Protein AF-A0A067F5G9-F1 (afdb_monomer_lite)

pLDDT: mean 75.22, std 27.11, range [28.91, 98.56]

InterPro domains:
  IPR012947 Threonyl/alanyl tRNA synthetase, SAD [PF07973] (189-214)
  IPR018163 Threonyl/alanyl tRNA synthetase, class II-like, putative editing domain superfamily [SSF55186] (86-214)

Organism: Citrus sinensis (NCBI:txid2711)

Foldseek 3Di:
DDDDDDDDDDDDDDDDDDDDDDDDDDDDDDDDDDDDDDPPPDDDDDDDDDDDDDDDDDDDDDDDDDDDDDPPPPPVDPDDDDWCVRDVQVQQQQQVLQQLLVLLCCVVPVPKAWADWHADGQHIGTGIDDDDDDPVRQVSSLVSSVVLLVVFFFKDKDFDCLVVQVVVCVVSVRVNLVVVSVVDPDDRFIKIDGHPRDIHGDPDDHDGTSPSHDSVPDHD

Secondary structure (DSSP, 8-state):
--------------PPPPP------------------------------------------------------------PPPPTTT-HHHHHHHHHHHHHHHHHHHHH-TTPEE----EETTEE---EESSPPPHHHHHHHHHHHHHHHHTTPBEEEEEE-HHHHHHHHHHHT-HHHHHHHHH--SSSEEEEEETTTEEEE------SBGGGS-GGG---

Structure (mmCIF, N/CA/C/O backbone):
data_AF-A0A067F5G9-F1
#
_entry.id   AF-A0A067F5G9-F1
#
loop_
_atom_site.group_PDB
_atom_site.id
_atom_site.type_symbol
_atom_site.label_atom_id
_atom_site.label_alt_id
_atom_site.label_comp_id
_atom_site.label_asym_id
_atom_site.label_entity_id
_atom_site.label_seq_id
_atom_site.pdbx_PDB_ins_code
_atom_site.Cartn_x
_atom_site.Cartn_y
_atom_site.Cartn_z
_atom_site.occupancy
_atom_site.B_iso_or_equiv
_atom_site.auth_seq_id
_atom_site.auth_comp_id
_atom_site.auth_asym_id
_atom_site.auth_atom_id
_atom_site.pdbx_PDB_model_num
ATOM 1 N N . MET A 1 1 ? 10.427 -66.743 -46.410 1.00 41.25 1 MET A N 1
ATOM 2 C CA . MET A 1 1 ? 11.854 -66.573 -46.758 1.00 41.25 1 MET A CA 1
ATOM 3 C C . MET A 1 1 ? 11.960 -65.392 -47.705 1.00 41.25 1 MET A C 1
ATOM 5 O O . MET A 1 1 ? 11.133 -65.280 -48.597 1.00 41.25 1 MET A O 1
ATOM 9 N N . ALA A 1 2 ? 12.871 -64.473 -47.401 1.00 40.44 2 ALA A N 1
ATOM 10 C CA . ALA A 1 2 ? 12.949 -63.126 -47.953 1.00 40.44 2 ALA A CA 1
ATOM 11 C C . ALA A 1 2 ? 13.625 -63.067 -49.329 1.00 40.44 2 ALA A C 1
ATOM 13 O O . ALA A 1 2 ? 14.634 -63.736 -49.520 1.00 40.44 2 ALA A O 1
ATOM 14 N N . THR A 1 3 ? 13.157 -62.170 -50.200 1.00 48.22 3 THR A N 1
ATOM 15 C CA . THR A 1 3 ? 13.994 -61.447 -51.171 1.00 48.22 3 THR A CA 1
ATOM 16 C C . THR A 1 3 ? 13.395 -60.059 -51.419 1.00 48.22 3 THR A C 1
ATOM 18 O O . THR A 1 3 ? 12.247 -59.912 -51.832 1.00 48.22 3 THR A O 1
ATOM 21 N N . ALA A 1 4 ? 14.177 -59.030 -51.091 1.00 42.94 4 ALA A N 1
ATOM 22 C CA . ALA A 1 4 ? 13.875 -57.623 -51.322 1.00 42.94 4 ALA A CA 1
ATOM 23 C C . ALA A 1 4 ? 14.276 -57.227 -52.752 1.00 42.94 4 ALA A C 1
ATOM 25 O O . ALA A 1 4 ? 15.330 -57.644 -53.232 1.00 42.94 4 ALA A O 1
ATOM 26 N N . SER A 1 5 ? 13.454 -56.402 -53.406 1.00 54.38 5 SER A N 1
ATOM 27 C CA . SER A 1 5 ? 13.733 -55.825 -54.723 1.00 54.38 5 SER A CA 1
ATOM 28 C C . SER A 1 5 ? 13.952 -54.319 -54.592 1.00 54.38 5 SER A C 1
ATOM 30 O O . SER A 1 5 ? 13.081 -53.592 -54.120 1.00 54.38 5 SER A O 1
ATOM 32 N N . LEU A 1 6 ? 15.134 -53.875 -55.015 1.00 45.19 6 LEU A N 1
ATOM 33 C CA . LEU A 1 6 ? 15.549 -52.482 -55.169 1.00 45.19 6 LEU A CA 1
ATOM 34 C C . LEU A 1 6 ? 15.034 -51.942 -56.507 1.00 45.19 6 LEU A C 1
ATOM 36 O O . LEU A 1 6 ? 15.279 -52.574 -57.531 1.00 45.19 6 LEU A O 1
ATOM 40 N N . LEU A 1 7 ? 14.428 -50.752 -56.525 1.00 53.53 7 LEU A N 1
ATOM 41 C CA . LEU A 1 7 ? 14.368 -49.913 -57.725 1.00 53.53 7 LEU A CA 1
ATOM 42 C C . LEU A 1 7 ? 14.599 -48.440 -57.361 1.00 53.53 7 LEU A C 1
ATOM 44 O O . LEU A 1 7 ? 13.900 -47.842 -56.550 1.00 53.53 7 LEU A O 1
ATOM 48 N N . SER A 1 8 ? 15.646 -47.915 -57.988 1.00 39.59 8 SER A N 1
ATOM 49 C CA . SER A 1 8 ? 16.102 -46.530 -58.067 1.00 39.59 8 SER A CA 1
ATOM 50 C C . SER A 1 8 ? 15.251 -45.743 -59.065 1.00 39.59 8 SER A C 1
ATOM 52 O O . SER A 1 8 ? 14.926 -46.304 -60.111 1.00 39.59 8 SER A O 1
ATOM 54 N N . SER A 1 9 ? 14.957 -44.458 -58.809 1.00 41.78 9 SER A N 1
ATOM 55 C CA . SER A 1 9 ? 15.157 -43.375 -59.800 1.00 41.78 9 SER A CA 1
ATOM 56 C C . SER A 1 9 ? 14.849 -41.958 -59.270 1.00 41.78 9 SER A C 1
ATOM 58 O O . SER A 1 9 ? 13.742 -41.646 -58.852 1.00 41.78 9 SER A O 1
ATOM 60 N N . SER A 1 10 ? 15.873 -41.109 -59.401 1.00 46.94 10 SER A N 1
ATOM 61 C CA . SER A 1 10 ? 15.856 -39.736 -59.939 1.00 46.94 10 SER A CA 1
ATOM 62 C C . SER A 1 10 ? 15.264 -38.550 -59.155 1.00 46.94 10 SER A C 1
ATOM 64 O O . SER A 1 10 ? 14.065 -38.316 -59.067 1.00 46.94 10 SER A O 1
ATOM 66 N N . PHE A 1 11 ? 16.222 -37.720 -58.735 1.00 42.56 11 PHE A N 1
ATOM 67 C CA . PHE A 1 11 ? 16.196 -36.301 -58.387 1.00 42.56 11 PHE A CA 1
ATOM 68 C C . PHE A 1 11 ? 15.376 -35.396 -59.325 1.00 42.56 11 PHE A C 1
ATOM 70 O O . PHE A 1 11 ? 15.569 -35.441 -60.536 1.00 42.56 11 PHE A O 1
ATOM 77 N N . PHE A 1 12 ? 14.637 -34.441 -58.747 1.00 49.53 12 PHE A N 1
ATOM 78 C CA . PHE A 1 12 ? 14.457 -33.098 -59.313 1.00 49.53 12 PHE A CA 1
ATOM 79 C C . PHE A 1 12 ? 14.414 -32.051 -58.188 1.00 49.53 12 PHE A C 1
ATOM 81 O O . PHE A 1 12 ? 13.599 -32.119 -57.273 1.00 49.53 12 PHE A O 1
ATOM 88 N N . ILE A 1 13 ? 15.346 -31.100 -58.263 1.00 42.19 13 ILE A N 1
ATOM 89 C CA . ILE A 1 13 ? 15.539 -29.962 -57.359 1.00 42.19 13 ILE A CA 1
ATOM 90 C C . ILE A 1 13 ? 14.801 -28.758 -57.962 1.00 42.19 13 ILE A C 1
ATOM 92 O O . ILE A 1 13 ? 15.083 -28.396 -59.104 1.00 42.19 13 ILE A O 1
ATOM 96 N N . SER A 1 14 ? 13.914 -28.099 -57.209 1.00 49.03 14 SER A N 1
ATOM 97 C CA . SER A 1 14 ? 13.355 -26.788 -57.579 1.00 49.03 14 SER A CA 1
ATOM 98 C C . SER A 1 14 ? 13.868 -25.686 -56.646 1.00 49.03 14 SER A C 1
ATOM 100 O O . SER A 1 14 ? 13.710 -25.751 -55.429 1.00 49.03 14 SER A O 1
ATOM 102 N N . LYS A 1 15 ? 14.493 -24.682 -57.260 1.00 56.06 15 LYS A N 1
ATOM 103 C CA . LYS A 1 15 ? 15.135 -23.480 -56.701 1.00 56.06 15 LYS A CA 1
ATOM 104 C C . LYS A 1 15 ? 14.097 -22.423 -56.242 1.00 56.06 15 LYS A C 1
ATOM 106 O O . LYS A 1 15 ? 13.041 -22.350 -56.865 1.00 56.06 15 LYS A O 1
ATOM 111 N N . PRO A 1 16 ? 14.379 -21.571 -55.230 1.00 55.34 16 PRO A N 1
ATOM 112 C CA . PRO A 1 16 ? 13.464 -20.510 -54.783 1.00 55.34 16 PRO A CA 1
ATOM 113 C C . PRO A 1 16 ? 13.684 -19.175 -55.534 1.00 55.34 16 PRO A C 1
ATOM 115 O O . PRO A 1 16 ? 14.814 -18.907 -55.956 1.00 55.34 16 PRO A O 1
ATOM 118 N N . PRO A 1 17 ? 12.665 -18.301 -55.670 1.00 63.56 17 PRO A N 1
ATOM 119 C CA . PRO A 1 17 ? 12.860 -16.927 -56.135 1.00 63.56 17 PRO A CA 1
ATOM 120 C C . PRO A 1 17 ? 13.147 -15.933 -54.989 1.00 63.56 17 PRO A C 1
ATOM 122 O O . PRO A 1 17 ? 12.609 -16.040 -53.889 1.00 63.56 17 PRO A O 1
ATOM 125 N N . SER A 1 18 ? 14.016 -14.963 -55.290 1.00 55.16 18 SER A N 1
ATOM 126 C CA . SER A 1 18 ? 14.509 -13.852 -54.457 1.00 55.16 18 SER A CA 1
ATOM 127 C C . SER A 1 18 ? 13.706 -12.544 -54.682 1.00 55.16 18 SER A C 1
ATOM 129 O O . SER A 1 18 ? 12.869 -12.509 -55.584 1.00 55.16 18 SER A O 1
ATOM 131 N N . PRO A 1 19 ? 13.940 -11.460 -53.904 1.00 51.62 19 PRO A N 1
ATOM 132 C CA . PRO A 1 19 ? 12.994 -10.356 -53.719 1.00 51.62 19 PRO A CA 1
ATOM 133 C C . PRO A 1 19 ? 13.221 -9.175 -54.676 1.00 51.62 19 PRO A C 1
ATOM 135 O O . PRO A 1 19 ? 14.325 -8.969 -55.177 1.00 51.62 19 PRO A O 1
ATOM 138 N N . SER A 1 20 ? 12.192 -8.343 -54.858 1.00 46.62 20 SER A N 1
ATOM 139 C CA . SER A 1 20 ? 12.288 -7.051 -55.549 1.00 46.62 20 SER A CA 1
ATOM 140 C C . SER A 1 20 ? 11.738 -5.916 -54.683 1.00 46.62 20 SER A C 1
ATOM 142 O O . SER A 1 20 ? 10.558 -5.870 -54.344 1.00 46.62 20 SER A O 1
ATOM 144 N N . SER A 1 21 ? 12.650 -5.013 -54.341 1.00 34.94 21 SER A N 1
ATOM 145 C CA . SER A 1 21 ? 12.504 -3.723 -53.674 1.00 34.94 21 SER A CA 1
ATOM 146 C C . SER A 1 21 ? 11.932 -2.643 -54.596 1.00 34.94 21 SER A C 1
ATOM 148 O O . SER A 1 21 ? 12.415 -2.503 -55.719 1.00 34.94 21 SER A O 1
ATOM 150 N N . LEU A 1 22 ? 11.031 -1.796 -54.092 1.00 41.56 22 LEU A N 1
ATOM 151 C CA . LEU A 1 22 ? 10.770 -0.466 -54.652 1.00 41.56 22 LEU A CA 1
ATOM 152 C C . LEU A 1 22 ? 10.644 0.565 -53.521 1.00 41.56 22 LEU A C 1
ATOM 154 O O . LEU A 1 22 ? 9.757 0.487 -52.676 1.00 41.56 22 LEU A O 1
ATOM 158 N N . PHE A 1 23 ? 11.581 1.513 -53.531 1.00 35.16 23 PHE A N 1
ATOM 159 C CA . PHE A 1 23 ? 11.594 2.761 -52.769 1.00 35.16 23 PHE A CA 1
ATOM 160 C C . PHE A 1 23 ? 10.678 3.790 -53.438 1.00 35.16 23 PHE A C 1
ATOM 162 O O . PHE A 1 23 ? 10.751 3.929 -54.655 1.00 35.16 23 PHE A O 1
ATOM 169 N N . PHE A 1 24 ? 9.943 4.594 -52.663 1.00 35.44 24 PHE A N 1
ATOM 170 C CA . PHE A 1 24 ? 9.561 5.952 -53.071 1.00 35.44 24 PHE A CA 1
ATOM 171 C C . PHE A 1 24 ? 9.533 6.919 -51.874 1.00 35.44 24 PHE A C 1
ATOM 173 O O . PHE A 1 24 ? 9.206 6.553 -50.749 1.00 35.44 24 PHE A O 1
ATOM 180 N N . HIS A 1 25 ? 9.973 8.141 -52.171 1.00 31.45 25 HIS A N 1
ATOM 181 C CA . HIS A 1 25 ? 10.353 9.258 -51.303 1.00 31.45 25 HIS A CA 1
ATOM 182 C C . HIS A 1 25 ? 9.203 9.950 -50.536 1.00 31.45 25 HIS A C 1
ATOM 184 O O . HIS A 1 25 ? 8.085 10.055 -51.031 1.00 31.45 25 HIS A O 1
ATOM 190 N N . LEU A 1 26 ? 9.559 10.524 -49.373 1.00 34.75 26 LEU A N 1
ATOM 191 C CA . LEU A 1 26 ? 8.828 11.561 -48.615 1.00 34.75 26 LEU A CA 1
ATOM 192 C C . LEU A 1 26 ? 8.540 12.842 -49.441 1.00 34.75 26 LEU A C 1
ATOM 194 O O . LEU A 1 26 ? 9.244 13.113 -50.415 1.00 34.75 26 LEU A O 1
ATOM 198 N N . PRO A 1 27 ? 7.611 13.708 -48.978 1.00 42.88 27 PRO A N 1
ATOM 199 C CA . PRO A 1 27 ? 8.047 14.890 -48.218 1.00 42.88 27 PRO A CA 1
ATOM 200 C C . PRO A 1 27 ? 7.201 15.223 -46.969 1.00 42.88 27 PRO A C 1
ATOM 202 O O . PRO A 1 27 ? 6.129 14.683 -46.717 1.00 42.88 27 PRO A O 1
ATOM 205 N N . VAL A 1 28 ? 7.766 16.130 -46.173 1.00 36.00 28 VAL A N 1
ATOM 206 C CA . VAL A 1 28 ? 7.380 16.594 -44.833 1.00 36.00 28 VAL A CA 1
ATOM 207 C C . VAL A 1 28 ? 6.597 17.923 -44.904 1.00 36.00 28 VAL A C 1
ATOM 209 O O . VAL A 1 28 ? 6.922 18.753 -45.750 1.00 36.00 28 VAL A O 1
ATOM 212 N N . LYS A 1 29 ? 5.708 18.143 -43.909 1.00 32.12 29 LYS A N 1
ATOM 213 C CA . LYS A 1 29 ? 5.425 19.381 -43.117 1.00 32.12 29 LYS A CA 1
ATOM 214 C C . LYS A 1 29 ? 4.035 20.069 -43.180 1.00 32.12 29 LYS A C 1
ATOM 216 O O . LYS A 1 29 ? 3.486 20.321 -44.241 1.00 32.12 29 LYS A O 1
ATOM 221 N N . GLN A 1 30 ? 3.675 20.530 -41.966 1.00 30.95 30 GLN A N 1
ATOM 222 C CA . GLN A 1 30 ? 2.729 21.566 -41.482 1.00 30.95 30 GLN A CA 1
ATOM 223 C C . GLN A 1 30 ? 1.309 21.109 -41.086 1.00 30.95 30 GLN A C 1
ATOM 225 O O . GLN A 1 30 ? 0.620 20.519 -41.900 1.00 30.95 30 GLN A O 1
ATOM 230 N N . PHE A 1 31 ? 0.887 21.141 -39.806 1.00 31.80 31 PHE A N 1
ATOM 231 C CA . PHE A 1 31 ? 0.679 22.184 -38.755 1.00 31.80 31 PHE A CA 1
ATOM 232 C C . PHE A 1 31 ? -0.767 22.733 -38.741 1.00 31.80 31 PHE A C 1
ATOM 234 O O . PHE A 1 31 ? -1.389 22.825 -39.790 1.00 31.80 31 PHE A O 1
ATOM 241 N N . VAL A 1 32 ? -1.221 23.130 -37.536 1.00 28.91 32 VAL A N 1
ATOM 242 C CA . VAL A 1 32 ? -2.554 23.617 -37.077 1.00 28.91 32 VAL A CA 1
ATOM 243 C C . VAL A 1 32 ? -3.656 22.534 -37.015 1.00 28.91 32 VAL A C 1
ATOM 245 O O . VAL A 1 32 ? -3.740 21.692 -37.891 1.00 28.91 32 VAL A O 1
ATOM 248 N N . SER A 1 33 ? -4.543 22.433 -36.016 1.00 29.64 33 SER A N 1
ATOM 249 C CA . SER A 1 33 ? -5.032 23.370 -34.996 1.00 29.64 33 SER A CA 1
ATOM 250 C C . SER A 1 33 ? -5.786 22.615 -33.880 1.00 29.64 33 SER A C 1
ATOM 252 O O . SER A 1 33 ? -6.217 21.485 -34.089 1.00 29.64 33 SER A O 1
ATOM 254 N N . SER A 1 34 ? -6.067 23.332 -32.786 1.00 30.81 34 SER A N 1
ATOM 255 C CA . SER A 1 34 ? -7.273 23.209 -31.946 1.00 30.81 34 SER A CA 1
ATOM 256 C C . SER A 1 34 ? -7.161 22.436 -30.625 1.00 30.81 34 SER A C 1
ATOM 258 O O . SER A 1 34 ? -7.377 21.233 -30.544 1.00 30.81 34 SER A O 1
ATOM 260 N N . SER A 1 35 ? -6.906 23.220 -29.572 1.00 43.47 35 SER A N 1
ATOM 261 C CA . SER A 1 35 ? -7.535 23.170 -28.241 1.00 43.47 35 SER A CA 1
ATOM 262 C C . SER A 1 35 ? -8.331 21.908 -27.880 1.00 43.47 35 SER A C 1
ATOM 264 O O . SER A 1 35 ? -9.494 21.771 -28.264 1.00 43.47 35 SER A O 1
ATOM 266 N N . ALA A 1 36 ? -7.758 21.073 -27.014 1.00 35.16 36 ALA A N 1
ATOM 267 C CA . ALA A 1 36 ? -8.514 20.143 -26.186 1.00 35.16 36 ALA A CA 1
ATOM 268 C C . ALA A 1 36 ? -8.359 20.570 -24.725 1.00 35.16 36 ALA A C 1
ATOM 270 O O . ALA A 1 36 ? -7.266 20.620 -24.168 1.00 35.16 36 ALA A O 1
ATOM 271 N N . GLN A 1 37 ? -9.488 20.977 -24.163 1.00 34.72 37 GLN A N 1
ATOM 272 C CA . GLN A 1 37 ? -9.650 21.505 -22.823 1.00 34.72 37 GLN A CA 1
ATOM 273 C C . GLN A 1 37 ? -9.172 20.500 -21.773 1.00 34.72 37 GLN A C 1
ATOM 275 O O . GLN A 1 37 ? -9.559 19.332 -21.779 1.00 34.72 37 GLN A O 1
ATOM 280 N N . PHE A 1 38 ? -8.378 21.013 -20.838 1.00 35.22 38 PHE A N 1
ATOM 281 C CA . PHE A 1 38 ? -8.071 20.418 -19.548 1.00 35.22 38 PHE A CA 1
ATOM 282 C C . PHE A 1 38 ? -9.385 20.091 -18.817 1.00 35.22 38 PHE A C 1
ATOM 284 O O . PHE A 1 38 ? -10.007 20.956 -18.201 1.00 35.22 38 PHE A O 1
ATOM 291 N N . ARG A 1 39 ? -9.863 18.847 -18.933 1.00 33.16 39 ARG A N 1
ATOM 292 C CA . ARG A 1 39 ? -10.922 18.319 -18.069 1.00 33.16 39 ARG A CA 1
ATOM 293 C C . ARG A 1 39 ? -10.266 17.790 -16.807 1.00 33.16 39 ARG A C 1
ATOM 295 O O . ARG A 1 39 ? -9.872 16.632 -16.732 1.00 33.16 39 ARG A O 1
ATOM 302 N N . GLN A 1 40 ? -10.189 18.668 -15.820 1.00 35.78 40 GLN A N 1
ATOM 303 C CA . GLN A 1 40 ? -9.967 18.318 -14.429 1.00 35.78 40 GLN A CA 1
ATOM 304 C C . GLN A 1 40 ? -11.151 17.459 -13.962 1.00 35.78 40 GLN A C 1
ATOM 306 O O . GLN A 1 40 ? -12.199 17.962 -13.561 1.00 35.78 40 GLN A O 1
ATOM 311 N N . ARG A 1 41 ? -11.026 16.139 -14.106 1.00 31.39 41 ARG A N 1
ATOM 312 C CA . ARG A 1 41 ? -11.923 15.187 -13.456 1.00 31.39 41 ARG A CA 1
ATOM 313 C C . ARG A 1 41 ? -11.352 14.977 -12.062 1.00 31.39 41 ARG A C 1
ATOM 315 O O . ARG A 1 41 ? -10.392 14.239 -11.890 1.00 31.39 41 ARG A O 1
ATOM 322 N N . TYR A 1 42 ? -11.890 15.720 -11.103 1.00 36.50 42 TYR A N 1
ATOM 323 C CA . TYR A 1 42 ? -11.620 15.508 -9.689 1.00 36.50 42 TYR A CA 1
ATOM 324 C C . TYR A 1 42 ? -11.975 14.056 -9.341 1.00 36.50 42 TYR A C 1
ATOM 326 O O . TYR A 1 42 ? -13.151 13.695 -9.329 1.00 36.50 42 TYR A O 1
ATOM 334 N N . GLY A 1 43 ? -10.954 13.224 -9.124 1.00 35.03 43 GLY A N 1
ATOM 335 C CA . GLY A 1 43 ? -11.092 12.000 -8.345 1.00 35.03 43 GLY A CA 1
ATOM 336 C C . GLY A 1 43 ? -11.406 12.388 -6.904 1.00 35.03 43 GLY A C 1
ATOM 337 O O . GLY A 1 43 ? -10.941 13.424 -6.420 1.00 35.03 43 GLY A O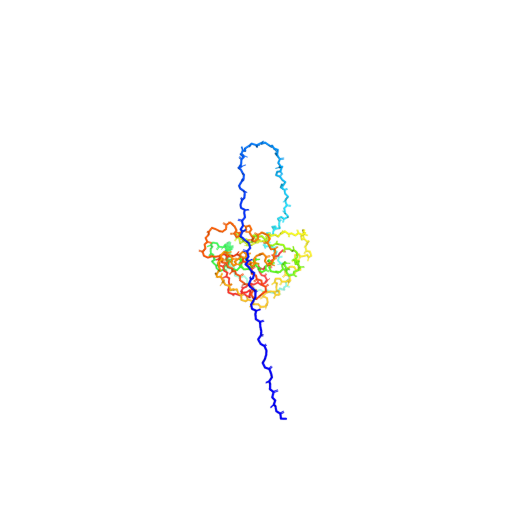 1
ATOM 338 N N . ALA A 1 44 ? -12.263 11.615 -6.246 1.00 35.69 44 ALA A N 1
ATOM 339 C CA . ALA A 1 44 ? -12.594 11.842 -4.851 1.00 35.69 44 ALA A CA 1
ATOM 340 C C . ALA A 1 44 ? -11.326 11.660 -4.003 1.00 35.69 44 ALA A C 1
ATOM 342 O O . ALA A 1 44 ? -10.824 10.551 -3.863 1.00 35.69 44 ALA A O 1
ATOM 343 N N . VAL A 1 45 ? -10.808 12.758 -3.452 1.00 31.55 45 VAL A N 1
ATOM 344 C CA . VAL A 1 45 ? -9.751 12.719 -2.439 1.00 31.55 45 VAL A CA 1
ATOM 345 C C . VAL A 1 45 ? -10.403 12.261 -1.140 1.00 31.55 45 VAL A C 1
ATOM 347 O O . VAL A 1 45 ? -11.213 12.988 -0.561 1.00 31.55 45 VAL A O 1
ATOM 350 N N . VAL A 1 46 ? -10.082 11.052 -0.686 1.00 38.34 46 VAL A N 1
ATOM 351 C CA . VAL A 1 46 ? -10.483 10.578 0.642 1.00 38.34 46 VAL A CA 1
ATOM 352 C C . VAL A 1 46 ? -9.370 10.959 1.613 1.00 38.34 46 VAL A C 1
ATOM 354 O O . VAL A 1 46 ? -8.376 10.257 1.755 1.00 38.34 46 VAL A O 1
ATOM 357 N N . SER A 1 47 ? -9.529 12.107 2.272 1.00 31.62 47 SER A N 1
ATOM 358 C CA . SER A 1 47 ? -8.659 12.536 3.370 1.00 31.62 47 SER A CA 1
ATOM 359 C C . SER A 1 47 ? -9.368 12.267 4.695 1.00 31.62 47 SER A C 1
ATOM 361 O O . SER A 1 47 ? -10.269 13.015 5.072 1.00 31.62 47 SER A O 1
ATOM 363 N N . ALA A 1 48 ? -8.964 11.216 5.409 1.00 36.56 48 ALA A N 1
ATOM 364 C CA . ALA A 1 48 ? -9.385 10.975 6.786 1.00 36.56 48 ALA A CA 1
ATOM 365 C C . ALA A 1 48 ? -8.332 11.553 7.746 1.00 36.56 48 ALA A C 1
ATOM 367 O O . ALA A 1 48 ? -7.192 11.092 7.788 1.00 36.56 48 ALA A O 1
ATOM 368 N N . THR A 1 49 ? -8.705 12.583 8.508 1.00 29.45 49 THR A N 1
ATOM 369 C CA . THR A 1 49 ? -7.866 13.160 9.569 1.00 29.45 49 THR A CA 1
ATOM 370 C C . THR A 1 49 ? -8.381 12.654 10.913 1.00 29.45 49 THR A C 1
ATOM 372 O O . THR A 1 49 ? -9.419 13.110 11.385 1.00 29.45 49 THR A O 1
ATOM 375 N N . SER A 1 50 ? -7.682 11.709 11.542 1.00 36.19 50 SER A N 1
ATOM 376 C CA . SER A 1 50 ? -8.038 11.221 12.880 1.00 36.19 50 SER A CA 1
ATOM 377 C C . SER A 1 50 ? -7.556 12.206 13.953 1.00 36.19 50 SER A C 1
ATOM 379 O O . SER A 1 50 ? -6.353 12.336 14.190 1.00 36.19 50 SER A O 1
ATOM 381 N N . VAL A 1 51 ? -8.494 12.899 14.607 1.00 36.31 51 VAL A N 1
ATOM 382 C CA . VAL A 1 51 ? -8.270 13.675 15.838 1.00 36.31 51 VAL A CA 1
ATOM 383 C C . VAL A 1 51 ? -8.861 12.881 16.997 1.00 36.31 51 VAL A C 1
ATOM 385 O O . VAL A 1 51 ? -10.063 12.642 17.040 1.00 36.31 51 VAL A O 1
ATOM 388 N N . ALA A 1 52 ? -8.017 12.480 17.946 1.00 31.56 52 ALA A N 1
ATOM 389 C CA . ALA A 1 52 ? -8.460 11.805 19.157 1.00 31.56 52 ALA A CA 1
ATOM 390 C C . ALA A 1 52 ? -8.992 12.832 20.166 1.00 31.56 52 ALA A C 1
ATOM 392 O O . ALA A 1 52 ? -8.242 13.669 20.673 1.00 31.56 52 ALA A O 1
ATOM 393 N N . THR A 1 53 ? -10.278 12.772 20.497 1.00 35.03 53 THR A N 1
ATOM 394 C CA . THR A 1 53 ? -10.797 13.346 21.744 1.00 35.03 53 THR A CA 1
ATOM 395 C C . THR A 1 53 ? -12.080 12.629 22.128 1.00 35.03 53 THR A C 1
ATOM 397 O O . THR A 1 53 ? -13.041 12.726 21.384 1.00 35.03 53 THR A O 1
ATOM 400 N N . GLU A 1 54 ? -12.117 11.985 23.298 1.00 38.12 54 GLU A N 1
ATOM 401 C CA . GLU A 1 54 ? -13.323 11.940 24.138 1.00 38.12 54 GLU A CA 1
ATOM 402 C C . GLU A 1 54 ? -12.941 11.862 25.634 1.00 38.12 54 GLU A C 1
ATOM 404 O O . GLU A 1 54 ? -11.995 11.151 25.990 1.00 38.12 54 GLU A O 1
ATOM 409 N N . PRO A 1 55 ? -13.652 12.592 26.518 1.00 41.88 55 PRO A N 1
ATOM 410 C CA . PRO A 1 55 ? -13.564 12.475 27.970 1.00 41.88 55 PRO A CA 1
ATOM 411 C C . PRO A 1 55 ? -14.613 11.481 28.501 1.00 41.88 55 PRO A C 1
A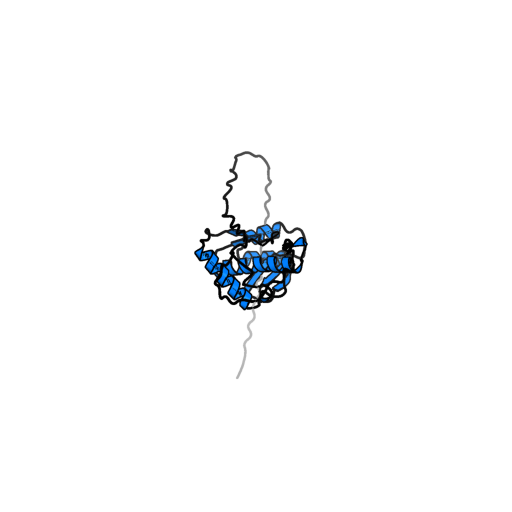TOM 413 O O . PRO A 1 55 ? -15.736 11.434 28.008 1.00 41.88 55 PRO A O 1
ATOM 416 N N . ALA A 1 56 ? -14.282 10.723 29.547 1.00 33.16 56 ALA A N 1
ATOM 417 C CA . ALA A 1 56 ? -15.230 9.831 30.220 1.00 33.16 56 ALA A CA 1
ATOM 418 C C . ALA A 1 56 ? -15.494 10.289 31.665 1.00 33.16 56 ALA A C 1
ATOM 420 O O . ALA A 1 56 ? -14.565 10.410 32.464 1.00 33.16 56 ALA A O 1
ATOM 421 N N . GLU A 1 57 ? -16.768 10.509 32.003 1.00 35.12 57 GLU A N 1
ATOM 422 C CA . GLU A 1 57 ? -17.261 10.761 33.363 1.00 35.12 57 GLU A CA 1
ATOM 423 C C . GLU A 1 57 ? -17.715 9.459 34.068 1.00 35.12 57 GLU A C 1
ATOM 425 O O . GLU A 1 57 ? -18.508 8.707 33.517 1.00 35.12 57 GLU A O 1
ATOM 430 N N . THR A 1 58 ? -17.176 9.251 35.284 1.00 32.72 58 THR A N 1
ATOM 431 C CA . THR A 1 58 ? -17.719 8.807 36.612 1.00 32.72 58 THR A CA 1
ATOM 432 C C . THR A 1 58 ? -18.847 7.735 36.742 1.00 32.72 58 THR A C 1
ATOM 434 O O . THR A 1 58 ? -19.648 7.576 35.827 1.00 32.72 58 THR A O 1
ATOM 437 N N . PRO A 1 59 ? -18.963 6.974 37.875 1.00 39.81 59 PRO A N 1
ATOM 438 C CA . PRO A 1 59 ? -19.386 7.507 39.190 1.00 39.81 59 PRO A CA 1
ATOM 439 C C . PRO A 1 59 ? -18.692 6.943 40.466 1.00 39.81 59 PRO A C 1
ATOM 441 O O . PRO A 1 59 ? -17.912 5.996 40.459 1.00 39.81 59 PRO A O 1
ATOM 444 N N . SER A 1 60 ? -19.039 7.619 41.565 1.00 29.95 60 SER A N 1
ATOM 445 C CA . SER A 1 60 ? -18.623 7.666 42.983 1.00 29.95 60 SER A CA 1
ATOM 446 C C . SER A 1 60 ? -18.764 6.426 43.890 1.00 29.95 60 SER A C 1
ATOM 448 O O . SER A 1 60 ? -19.760 5.724 43.764 1.00 29.95 60 SER A O 1
ATOM 450 N N . VAL A 1 61 ? -17.932 6.338 44.954 1.00 28.91 61 VAL A N 1
ATOM 451 C CA . VAL A 1 61 ? -18.312 5.941 46.344 1.00 28.91 61 VAL A CA 1
ATOM 452 C C . VAL A 1 61 ? -17.399 6.642 47.382 1.00 28.91 61 VAL A C 1
ATOM 454 O O . VAL A 1 61 ? -16.190 6.738 47.203 1.00 28.91 61 VAL A O 1
ATOM 457 N N . THR A 1 62 ? -18.008 7.139 48.464 1.00 30.11 62 THR A N 1
ATOM 458 C CA . THR A 1 62 ? -17.460 7.941 49.580 1.00 30.11 62 THR A CA 1
ATOM 459 C C . THR A 1 62 ? -16.931 7.085 50.745 1.00 30.11 62 THR A C 1
ATOM 461 O O . THR A 1 62 ? -17.583 6.100 51.076 1.00 30.11 62 THR A O 1
ATOM 464 N N . GLN A 1 63 ? -15.865 7.516 51.449 1.00 31.83 63 GLN A N 1
ATOM 465 C CA . GLN A 1 63 ? -15.806 7.577 52.931 1.00 31.83 63 GLN A CA 1
ATOM 466 C C . GLN A 1 63 ? -14.568 8.327 53.487 1.00 31.83 63 GLN A C 1
ATOM 468 O O . GLN A 1 63 ? -13.482 8.298 52.922 1.00 31.83 63 GLN A O 1
ATOM 473 N N . ASN A 1 64 ? -14.817 9.037 54.594 1.00 31.16 64 ASN A N 1
ATOM 474 C CA . ASN A 1 64 ? -14.040 10.074 55.294 1.00 31.16 64 ASN A CA 1
ATOM 475 C C . ASN A 1 64 ? -12.628 9.712 55.800 1.00 31.16 64 ASN A C 1
ATOM 477 O O . ASN A 1 64 ? -12.435 8.660 56.403 1.00 31.16 64 ASN A O 1
ATOM 481 N N . GLY A 1 65 ? -11.718 10.699 55.780 1.00 29.95 65 GLY A N 1
ATOM 482 C CA . GLY A 1 65 ? -10.503 10.709 56.606 1.00 29.95 65 GLY A CA 1
ATOM 483 C C . GLY A 1 65 ? -9.604 11.939 56.398 1.00 29.95 65 GLY A C 1
ATOM 484 O O . GLY A 1 65 ? -8.948 12.045 55.378 1.00 29.95 65 GLY A O 1
ATOM 485 N N . LYS A 1 66 ? -9.623 12.853 57.379 1.00 30.41 66 LYS A N 1
ATOM 486 C CA . LYS A 1 66 ? -8.682 13.942 57.739 1.00 30.41 66 LYS A CA 1
ATOM 487 C C . LYS A 1 66 ? -7.640 14.478 56.726 1.00 30.41 66 LYS A C 1
ATOM 489 O O . LYS A 1 66 ? -6.726 13.799 56.288 1.00 30.41 66 LYS A O 1
ATOM 494 N N . VAL A 1 67 ? -7.758 15.797 56.567 1.00 36.22 67 VAL A N 1
ATOM 495 C CA . VAL A 1 67 ? -6.872 16.827 56.004 1.00 36.22 67 VAL A CA 1
ATOM 496 C C . VAL A 1 67 ? -5.372 16.622 56.260 1.00 36.22 67 VAL A C 1
ATOM 498 O O . VAL A 1 67 ? -4.924 16.715 57.399 1.00 36.22 67 VAL A O 1
ATOM 501 N N . GLU A 1 68 ? -4.604 16.532 55.175 1.00 39.34 68 GLU A N 1
ATOM 502 C CA . GLU A 1 68 ? -3.262 17.110 55.068 1.00 39.34 68 GLU A CA 1
ATOM 503 C C . GLU A 1 68 ? -3.092 17.589 53.616 1.00 39.34 68 GLU A C 1
ATOM 505 O O . GLU A 1 68 ? -3.045 16.797 52.675 1.00 39.34 68 GLU A O 1
ATOM 510 N N . GLN A 1 69 ? -3.156 18.908 53.408 1.00 38.38 69 GLN A N 1
ATOM 511 C CA . GLN A 1 69 ? -3.031 19.517 52.084 1.00 38.38 69 GLN A CA 1
ATOM 512 C C . GLN A 1 69 ? -1.567 19.474 51.638 1.00 38.38 69 GLN A C 1
ATOM 514 O O . GLN A 1 69 ? -0.802 20.402 51.887 1.00 38.38 69 GLN A O 1
ATOM 519 N N . ALA A 1 70 ? -1.188 18.410 50.935 1.00 39.91 70 ALA A N 1
ATOM 520 C CA . ALA A 1 70 ? -0.060 18.460 50.020 1.00 39.91 70 ALA A CA 1
ATOM 521 C C . ALA A 1 70 ? -0.529 19.178 48.745 1.00 39.91 70 ALA A C 1
ATOM 523 O O . ALA A 1 70 ? -1.346 18.651 47.987 1.00 39.91 70 ALA A O 1
ATOM 524 N N . GLN A 1 71 ? -0.053 20.406 48.528 1.00 44.97 71 GLN A N 1
ATOM 525 C CA . GLN A 1 71 ? -0.208 21.104 47.254 1.00 44.97 71 GLN A CA 1
ATOM 526 C C . GLN A 1 71 ? 0.557 20.330 46.176 1.00 44.97 71 GLN A C 1
ATOM 528 O O . GLN A 1 71 ? 1.746 20.540 45.959 1.00 44.97 71 GLN A O 1
ATOM 533 N N . MET A 1 72 ? -0.136 19.408 45.514 1.00 43.53 72 MET A N 1
ATOM 534 C CA . MET A 1 72 ? 0.342 18.773 44.298 1.00 43.53 72 MET A CA 1
ATOM 535 C C . MET A 1 72 ? 0.043 19.733 43.149 1.00 43.53 72 MET A C 1
ATOM 537 O O . MET A 1 72 ? -1.067 19.775 42.620 1.00 43.53 72 MET A O 1
ATOM 541 N N . THR A 1 73 ? 1.016 20.566 42.798 1.00 42.09 73 THR A N 1
ATOM 542 C CA . THR A 1 73 ? 0.995 21.323 41.548 1.00 42.09 73 THR A CA 1
ATOM 543 C C . THR A 1 73 ? 1.152 20.323 40.406 1.00 42.09 73 THR A C 1
ATOM 545 O O . THR A 1 73 ? 2.267 20.002 40.002 1.00 42.09 73 THR A O 1
ATOM 548 N N . SER A 1 74 ? 0.044 19.760 39.919 1.00 50.09 74 SER A N 1
ATOM 549 C CA . SER A 1 74 ? 0.052 19.010 38.666 1.00 50.09 74 SER A CA 1
ATOM 550 C C . SER A 1 74 ? 0.130 20.020 37.527 1.00 50.09 74 SER A C 1
ATOM 552 O O . SER A 1 74 ? -0.889 20.448 36.979 1.00 50.09 74 SER A O 1
ATOM 554 N N . GLU A 1 75 ? 1.342 20.451 37.199 1.00 54.38 75 GLU A N 1
ATOM 555 C CA . GLU A 1 75 ? 1.590 21.027 35.888 1.00 54.38 75 GLU A CA 1
ATOM 556 C C . GLU A 1 75 ? 1.256 19.931 34.876 1.00 54.38 75 GLU A C 1
ATOM 558 O O . GLU A 1 75 ? 1.911 18.892 34.814 1.00 54.38 75 GLU A O 1
ATOM 563 N N . THR A 1 76 ? 0.153 20.103 34.150 1.00 54.75 76 THR A N 1
ATOM 564 C CA . THR A 1 76 ? -0.185 19.252 33.013 1.00 54.75 76 THR A CA 1
ATOM 565 C C . THR A 1 76 ? 0.864 19.504 31.942 1.00 54.75 76 THR A C 1
ATOM 567 O O . THR A 1 76 ? 0.718 20.403 31.111 1.00 54.75 76 THR A O 1
ATOM 570 N N . GLU A 1 77 ? 1.959 18.757 32.013 1.00 64.50 77 GLU A N 1
ATOM 571 C CA . GLU A 1 77 ? 2.987 18.746 30.990 1.00 64.50 77 GLU A CA 1
ATOM 572 C C . GLU A 1 77 ? 2.310 18.343 29.674 1.00 64.50 77 GLU A C 1
ATOM 574 O O . GLU A 1 77 ? 1.654 17.301 29.580 1.00 64.50 77 GLU A O 1
ATOM 579 N N . LYS A 1 78 ? 2.362 19.227 28.671 1.00 62.62 78 LYS A N 1
ATOM 580 C CA . LYS A 1 78 ? 1.764 18.951 27.362 1.00 62.62 78 LYS A CA 1
ATOM 581 C C . LYS A 1 78 ? 2.465 17.731 26.775 1.00 62.62 78 LYS A C 1
ATOM 583 O O . LYS A 1 78 ? 3.629 17.816 26.396 1.00 62.62 78 LYS A O 1
ATOM 588 N N . VAL A 1 79 ? 1.746 16.618 26.670 1.00 74.50 79 VAL A N 1
ATOM 589 C CA . VAL A 1 79 ? 2.239 15.421 25.986 1.00 74.50 79 VAL A CA 1
ATOM 590 C C . VAL A 1 79 ? 2.409 15.760 24.506 1.00 74.50 79 VAL A C 1
ATOM 592 O O . VAL A 1 79 ? 1.429 15.958 23.788 1.00 74.50 79 VAL A O 1
ATOM 595 N N . VAL A 1 80 ? 3.658 15.862 24.053 1.00 74.31 80 VAL A N 1
ATOM 596 C CA . VAL A 1 80 ? 3.985 16.035 22.634 1.00 74.31 80 VAL A CA 1
ATOM 597 C C . VAL A 1 80 ? 3.926 14.665 21.969 1.00 74.31 80 VAL A C 1
ATOM 599 O O . VAL A 1 80 ? 4.650 13.747 22.353 1.00 74.31 80 VAL A O 1
ATOM 602 N N . LEU A 1 81 ? 3.041 14.514 20.985 1.00 72.88 81 LEU A N 1
ATOM 603 C CA . LEU A 1 81 ? 2.939 13.280 20.214 1.00 72.88 81 LEU A CA 1
ATOM 604 C C . LEU A 1 81 ? 4.109 13.185 19.221 1.00 72.88 81 LEU A C 1
ATOM 606 O O . LEU A 1 81 ? 4.450 14.186 18.589 1.00 72.88 81 LEU A O 1
ATOM 610 N N . PRO A 1 82 ? 4.724 12.003 19.056 1.00 72.12 82 PRO A N 1
ATOM 611 C CA . PRO A 1 82 ? 5.802 11.824 18.095 1.00 72.12 82 PRO A CA 1
ATOM 612 C C . PRO A 1 82 ? 5.295 11.968 16.650 1.00 72.12 82 PRO A C 1
ATOM 614 O O . PRO A 1 82 ? 4.299 11.358 16.251 1.00 72.12 82 PRO A O 1
ATOM 617 N N . THR A 1 83 ? 6.022 12.749 15.853 1.00 77.00 83 THR A N 1
ATOM 618 C CA . THR A 1 83 ? 5.843 12.893 14.399 1.00 77.00 83 THR A CA 1
ATOM 619 C C . THR A 1 83 ? 6.678 11.853 13.644 1.00 77.00 83 THR A C 1
ATOM 621 O O . THR A 1 83 ? 7.557 11.212 14.228 1.00 77.00 83 THR A O 1
ATOM 624 N N . ASN A 1 84 ? 6.458 11.698 12.332 1.00 75.69 84 ASN A N 1
ATOM 625 C CA . ASN A 1 84 ? 7.284 10.799 11.503 1.00 75.69 84 ASN A CA 1
ATOM 626 C C . ASN A 1 84 ? 8.772 11.147 11.537 1.00 75.69 84 ASN A C 1
ATOM 628 O O . ASN A 1 84 ? 9.608 10.252 11.574 1.00 75.69 84 ASN A O 1
ATOM 632 N N . GLU A 1 85 ? 9.097 12.440 11.531 1.00 73.50 85 GLU A N 1
ATOM 633 C CA . GLU A 1 85 ? 10.484 12.915 11.538 1.00 73.50 85 GLU A CA 1
ATOM 634 C C . GLU A 1 85 ? 11.189 12.564 12.851 1.00 73.50 85 GLU A C 1
ATOM 636 O O . GLU A 1 85 ? 12.382 12.278 12.870 1.00 73.50 85 GLU A O 1
ATOM 641 N N . SER A 1 86 ? 10.434 12.530 13.951 1.00 79.19 86 SER A N 1
ATOM 642 C CA . SER A 1 86 ? 10.963 12.207 15.276 1.00 79.19 86 SER A CA 1
ATOM 643 C C . SER A 1 86 ? 11.114 10.704 15.545 1.00 79.19 86 SER A C 1
ATOM 645 O O . SER A 1 86 ? 11.714 10.328 16.552 1.00 79.19 86 SER A O 1
ATOM 647 N N . ASN A 1 87 ? 10.553 9.828 14.696 1.00 86.88 87 ASN A N 1
ATOM 648 C CA . ASN A 1 87 ? 10.498 8.391 14.964 1.00 86.88 87 ASN A CA 1
ATOM 649 C C . ASN A 1 87 ? 10.436 7.542 13.677 1.00 86.88 87 ASN A C 1
ATOM 651 O O . ASN A 1 87 ? 9.367 7.326 13.099 1.00 86.88 87 ASN A O 1
ATOM 655 N N . GLU A 1 88 ? 11.580 6.969 13.290 1.00 88.06 88 GLU A N 1
ATOM 656 C CA . GLU A 1 88 ? 11.701 6.091 12.114 1.00 88.06 88 GLU A CA 1
ATOM 657 C C . GLU A 1 88 ? 10.763 4.873 12.185 1.00 88.06 88 GLU A C 1
ATOM 659 O O . GLU A 1 88 ? 10.188 4.454 11.178 1.00 88.06 88 GLU A O 1
ATOM 664 N N . GLN A 1 89 ? 10.548 4.316 13.381 1.00 91.69 89 GLN A N 1
ATOM 665 C CA . GLN A 1 89 ? 9.661 3.169 13.551 1.00 91.69 89 GLN A CA 1
ATOM 666 C C . GLN A 1 89 ? 8.204 3.535 13.246 1.00 91.69 89 GLN A C 1
ATOM 668 O O . GLN A 1 89 ? 7.491 2.749 12.620 1.00 91.69 89 GLN A O 1
ATOM 673 N N . LEU A 1 90 ? 7.751 4.726 13.646 1.00 91.56 90 LEU A N 1
ATOM 674 C CA . LEU A 1 90 ? 6.405 5.203 13.318 1.00 91.56 90 LEU A CA 1
ATOM 675 C C . LEU A 1 90 ? 6.241 5.473 11.826 1.00 91.56 90 LEU A C 1
ATOM 677 O O . LEU A 1 90 ? 5.199 5.121 11.272 1.00 91.56 90 LEU A O 1
ATOM 681 N N . LEU A 1 91 ? 7.269 6.019 11.172 1.00 92.44 91 LEU A N 1
ATOM 682 C CA . LEU A 1 91 ? 7.285 6.205 9.722 1.00 92.44 91 LEU A CA 1
ATOM 683 C C . LEU A 1 91 ? 7.087 4.863 9.003 1.00 92.44 91 LEU A C 1
ATOM 685 O O . LEU A 1 91 ? 6.163 4.720 8.202 1.00 92.44 91 LEU A O 1
ATOM 689 N N . ARG A 1 92 ? 7.874 3.841 9.365 1.00 95.44 92 ARG A N 1
ATOM 690 C CA . ARG A 1 92 ? 7.755 2.476 8.818 1.00 95.44 92 ARG A CA 1
ATOM 691 C C . ARG A 1 92 ? 6.370 1.870 9.045 1.00 95.44 92 ARG A C 1
ATOM 693 O O . ARG A 1 92 ? 5.829 1.214 8.151 1.00 95.44 92 ARG A O 1
ATOM 700 N N . ILE A 1 93 ? 5.791 2.069 10.232 1.00 95.88 93 ILE A N 1
ATOM 701 C CA . ILE A 1 93 ? 4.450 1.574 10.576 1.00 95.88 93 ILE A CA 1
ATOM 702 C C . ILE A 1 93 ? 3.386 2.258 9.715 1.00 95.88 93 ILE A C 1
ATOM 704 O O . ILE A 1 93 ? 2.559 1.562 9.130 1.00 95.88 93 ILE A O 1
ATOM 708 N N . ARG A 1 94 ? 3.405 3.591 9.609 1.00 95.38 94 ARG A N 1
ATOM 709 C CA . ARG A 1 94 ? 2.424 4.363 8.826 1.00 95.38 94 ARG A CA 1
ATOM 710 C C . ARG A 1 94 ? 2.496 4.018 7.345 1.00 95.38 94 ARG A C 1
ATOM 712 O O . ARG A 1 94 ? 1.466 3.748 6.738 1.00 95.38 94 ARG A O 1
ATOM 719 N N . HIS A 1 95 ? 3.704 3.907 6.805 1.00 96.44 95 HIS A N 1
ATOM 720 C CA . HIS A 1 95 ? 3.910 3.502 5.420 1.00 96.44 95 HIS A CA 1
ATOM 721 C C . HIS A 1 95 ? 3.402 2.079 5.149 1.00 96.44 95 HIS A C 1
ATOM 723 O O . HIS A 1 95 ? 2.699 1.819 4.176 1.00 96.44 95 HIS A O 1
ATOM 729 N N . THR A 1 96 ? 3.664 1.147 6.068 1.00 97.69 96 THR A N 1
ATOM 730 C CA . THR A 1 96 ? 3.120 -0.217 5.974 1.00 97.69 96 THR A CA 1
ATOM 731 C C . THR A 1 96 ? 1.600 -0.241 6.112 1.00 97.69 96 THR A C 1
ATOM 733 O O . THR A 1 96 ? 0.937 -1.056 5.474 1.00 97.69 96 THR A O 1
ATOM 736 N N . CYS A 1 97 ? 1.024 0.660 6.907 1.00 97.69 97 CYS A N 1
ATOM 737 C CA . CYS A 1 97 ? -0.422 0.773 7.055 1.00 97.69 97 CYS A CA 1
ATOM 738 C C . CYS A 1 97 ? -1.098 1.239 5.756 1.00 97.69 97 CYS A C 1
ATOM 740 O O . CYS A 1 97 ? -2.142 0.690 5.404 1.00 97.69 97 CYS A O 1
ATOM 742 N N . ALA A 1 98 ? -0.461 2.142 5.001 1.00 97.69 98 ALA A N 1
ATOM 743 C CA . ALA A 1 98 ? -0.913 2.540 3.669 1.00 97.69 98 ALA A CA 1
ATOM 744 C C . ALA A 1 98 ? -0.987 1.334 2.715 1.00 97.69 98 ALA A C 1
ATOM 746 O O . ALA A 1 98 ? -2.033 1.078 2.122 1.00 97.69 98 ALA A O 1
ATOM 747 N N . HIS A 1 99 ? 0.063 0.509 2.648 1.00 98.19 99 HIS A N 1
ATOM 748 C CA . HIS A 1 99 ? 0.042 -0.703 1.817 1.00 98.19 99 HIS A CA 1
ATOM 749 C C . HIS A 1 99 ? -1.023 -1.717 2.273 1.00 98.19 99 HIS A C 1
ATOM 751 O O . HIS A 1 99 ? -1.704 -2.331 1.453 1.00 98.19 99 HIS A O 1
ATOM 757 N N . VAL A 1 100 ? -1.216 -1.883 3.588 1.00 98.31 100 VAL A N 1
ATOM 758 C CA . VAL A 1 100 ? -2.279 -2.748 4.129 1.00 98.31 100 VAL A CA 1
ATOM 759 C C . VAL A 1 100 ? -3.669 -2.233 3.744 1.00 98.31 100 VAL A C 1
ATOM 761 O O . VAL A 1 100 ? -4.545 -3.043 3.439 1.00 98.31 100 VAL A O 1
ATOM 764 N N . MET A 1 101 ? -3.885 -0.913 3.731 1.00 98.38 101 MET A N 1
ATOM 765 C CA . MET A 1 101 ? -5.127 -0.308 3.244 1.00 98.38 101 MET A CA 1
ATOM 766 C C . MET A 1 101 ? -5.331 -0.599 1.756 1.00 98.38 101 MET A C 1
ATOM 768 O O . MET A 1 101 ? -6.406 -1.066 1.388 1.00 98.38 101 MET A O 1
ATOM 772 N N . ALA A 1 102 ? -4.314 -0.391 0.918 1.00 97.94 102 ALA A N 1
ATOM 773 C CA . ALA A 1 102 ? -4.398 -0.672 -0.513 1.00 97.94 102 ALA A CA 1
ATOM 774 C C . ALA A 1 102 ? -4.752 -2.140 -0.792 1.00 97.94 102 ALA A C 1
ATOM 776 O O . ALA A 1 102 ? -5.719 -2.424 -1.500 1.00 97.94 102 ALA A O 1
ATOM 777 N N . MET A 1 103 ? -4.059 -3.076 -0.138 1.00 98.12 103 MET A N 1
ATOM 778 C CA . MET A 1 103 ? -4.375 -4.504 -0.205 1.00 98.12 103 MET A CA 1
ATOM 779 C C . MET A 1 103 ? -5.818 -4.802 0.244 1.00 98.12 103 MET A C 1
ATOM 781 O O . MET A 1 103 ? -6.516 -5.597 -0.388 1.00 98.12 103 MET A O 1
ATOM 785 N N . ALA A 1 104 ? -6.284 -4.179 1.332 1.00 98.38 104 ALA A N 1
ATOM 786 C CA . ALA A 1 104 ? -7.642 -4.365 1.845 1.00 98.38 104 ALA A CA 1
ATOM 787 C C . ALA A 1 104 ? -8.709 -3.855 0.865 1.00 98.38 104 ALA A C 1
ATOM 789 O O . ALA A 1 104 ? -9.723 -4.526 0.658 1.00 98.38 104 ALA A O 1
ATOM 790 N N . VAL A 1 105 ? -8.482 -2.690 0.254 1.00 98.12 105 VAL A N 1
ATOM 791 C CA . VAL A 1 105 ? -9.387 -2.106 -0.741 1.00 98.12 105 VAL A CA 1
ATOM 792 C C . VAL A 1 105 ? -9.467 -3.005 -1.965 1.00 98.12 105 VAL A C 1
ATOM 794 O O . VAL A 1 105 ? -10.570 -3.405 -2.320 1.00 98.12 105 VAL A O 1
ATOM 797 N N . GLN A 1 106 ? -8.341 -3.429 -2.541 1.00 97.19 106 GLN A N 1
ATOM 798 C CA . GLN A 1 106 ? -8.351 -4.294 -3.728 1.00 97.19 106 GLN A CA 1
ATOM 799 C C . GLN A 1 106 ? -8.967 -5.673 -3.468 1.00 97.19 106 GLN A C 1
ATOM 801 O O . GLN A 1 106 ? -9.611 -6.245 -4.345 1.00 97.19 106 GLN A O 1
ATOM 806 N N . LYS A 1 107 ? -8.860 -6.199 -2.241 1.00 97.31 107 LYS A N 1
ATOM 807 C CA . LYS A 1 107 ? -9.586 -7.418 -1.850 1.00 97.31 107 LYS A CA 1
ATOM 808 C C . LYS A 1 107 ? -11.102 -7.249 -1.849 1.00 97.31 107 LYS A C 1
ATOM 810 O O . LYS A 1 107 ? -11.820 -8.192 -2.174 1.00 97.31 107 LYS A O 1
ATOM 815 N N . LEU A 1 108 ? -11.595 -6.092 -1.413 1.00 98.00 108 LEU A N 1
ATOM 816 C CA . LEU A 1 108 ? -13.030 -5.818 -1.308 1.00 98.00 108 LEU A CA 1
ATOM 817 C C . LEU A 1 108 ? -13.626 -5.278 -2.613 1.00 98.00 108 LEU A C 1
ATOM 819 O 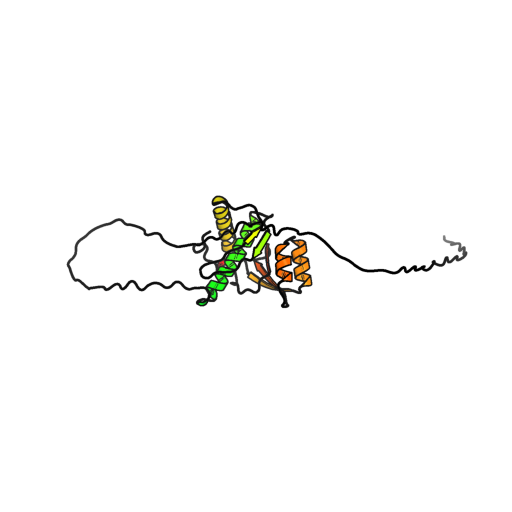O . LEU A 1 108 ? -14.812 -5.500 -2.865 1.00 98.00 108 LEU A O 1
ATOM 823 N N . TYR A 1 109 ? -12.810 -4.596 -3.412 1.00 97.19 109 TYR A N 1
ATOM 824 C CA . TYR A 1 109 ? -13.154 -3.918 -4.656 1.00 97.19 109 TYR A CA 1
ATOM 825 C C . TYR A 1 109 ? -12.092 -4.256 -5.714 1.00 97.19 109 TYR A C 1
ATOM 827 O O . TYR A 1 109 ? -11.162 -3.480 -5.916 1.00 97.19 109 TYR A O 1
ATOM 835 N N . PRO A 1 110 ? -12.203 -5.413 -6.390 1.00 95.00 110 PRO A N 1
ATOM 836 C CA . PRO A 1 110 ? -11.175 -5.886 -7.324 1.00 95.00 110 PRO A CA 1
ATOM 837 C C . PRO A 1 110 ? -10.921 -4.968 -8.525 1.00 95.00 110 PRO A C 1
ATOM 839 O O . PRO A 1 110 ? -9.854 -5.033 -9.123 1.00 95.00 110 PRO A O 1
ATOM 842 N N . ASP A 1 111 ? -11.891 -4.119 -8.868 1.00 94.38 111 ASP A N 1
ATOM 843 C CA . ASP A 1 111 ? -11.771 -3.147 -9.958 1.00 94.38 111 ASP A CA 1
ATOM 844 C C . ASP A 1 111 ? -11.109 -1.825 -9.517 1.00 94.38 111 ASP A C 1
ATOM 846 O O . ASP A 1 111 ? -10.874 -0.950 -10.352 1.00 94.38 111 ASP A O 1
ATOM 850 N N . ALA A 1 112 ? -10.826 -1.655 -8.217 1.00 96.56 112 ALA A N 1
ATOM 851 C CA . ALA A 1 112 ? -10.171 -0.464 -7.692 1.00 96.56 112 ALA A CA 1
ATOM 852 C C . ALA A 1 112 ? -8.689 -0.450 -8.073 1.00 96.56 112 ALA A C 1
ATOM 854 O O . ALA A 1 112 ? -7.938 -1.376 -7.750 1.00 96.56 112 ALA A O 1
ATOM 855 N N . LYS A 1 113 ? -8.260 0.640 -8.708 1.00 96.00 113 LYS A N 1
ATOM 856 C CA . LYS A 1 113 ? -6.860 0.841 -9.086 1.00 96.00 113 LYS A CA 1
ATOM 857 C C . LYS A 1 113 ? -6.168 1.701 -8.044 1.00 96.00 113 LYS A C 1
ATOM 859 O O . LYS A 1 113 ? -6.721 2.713 -7.608 1.00 96.00 113 LYS A O 1
ATOM 864 N N . VAL A 1 114 ? -4.962 1.302 -7.671 1.00 94.25 114 VAL A N 1
ATOM 865 C CA . VAL A 1 114 ? -4.145 1.999 -6.670 1.00 94.25 114 VAL A CA 1
ATOM 866 C C . VAL A 1 114 ? -3.253 3.038 -7.339 1.00 94.25 114 VAL A C 1
ATOM 868 O O . VAL A 1 114 ? -2.711 2.791 -8.417 1.00 94.25 114 VAL A O 1
ATOM 871 N N . THR A 1 115 ? -3.099 4.200 -6.705 1.00 93.25 115 THR A N 1
ATOM 872 C CA . THR A 1 115 ? -2.210 5.263 -7.189 1.00 93.25 115 THR A CA 1
ATOM 873 C C . THR A 1 115 ? -1.057 5.499 -6.205 1.00 93.25 115 THR A C 1
ATOM 875 O O . THR A 1 115 ? -0.101 4.733 -6.205 1.00 93.25 115 THR A O 1
ATOM 878 N N . ILE A 1 116 ? -1.122 6.539 -5.372 1.00 92.31 116 ILE A N 1
ATOM 879 C CA . ILE A 1 116 ? -0.066 6.973 -4.456 1.00 92.31 116 ILE A CA 1
ATOM 880 C C . ILE A 1 116 ? -0.609 6.908 -3.028 1.00 92.31 116 ILE A C 1
ATOM 882 O O . ILE A 1 116 ? -1.721 7.362 -2.754 1.00 92.31 116 ILE A O 1
ATOM 886 N N . GLY A 1 117 ? 0.193 6.372 -2.107 1.00 92.12 117 GLY A N 1
ATOM 887 C CA . GLY A 1 117 ? -0.160 6.304 -0.691 1.00 92.12 117 GLY A CA 1
ATOM 888 C C . GLY A 1 117 ? 0.994 6.654 0.238 1.00 92.12 117 GLY A C 1
ATOM 889 O O . GLY A 1 117 ? 1.614 5.755 0.811 1.00 92.12 117 GLY A O 1
ATOM 890 N N . PRO A 1 118 ? 1.322 7.947 0.395 1.00 90.00 118 PRO A N 1
ATOM 891 C CA . PRO A 1 118 ? 2.414 8.359 1.252 1.00 90.00 118 PRO A CA 1
ATOM 892 C C . PRO A 1 118 ? 1.971 8.391 2.719 1.00 90.00 118 PRO A C 1
ATOM 894 O O . PRO A 1 118 ? 0.793 8.544 3.065 1.00 90.00 118 PRO A O 1
ATOM 897 N N . TRP A 1 119 ? 2.948 8.320 3.617 1.00 88.19 119 TRP A N 1
ATOM 898 C CA . TRP A 1 119 ? 2.731 8.740 4.996 1.00 88.19 119 TRP A CA 1
ATOM 899 C C . TRP A 1 119 ? 2.699 10.275 5.072 1.00 88.19 119 TRP A C 1
ATOM 901 O O . TRP A 1 119 ? 3.375 10.974 4.320 1.00 88.19 119 TRP A O 1
ATOM 911 N N . ILE A 1 120 ? 1.930 10.802 6.019 1.00 88.06 120 ILE A N 1
ATOM 912 C CA . ILE A 1 120 ? 1.842 12.234 6.344 1.00 88.06 120 ILE A CA 1
ATOM 913 C C . ILE A 1 120 ? 2.140 12.426 7.827 1.00 88.06 120 ILE A C 1
ATOM 915 O O . ILE A 1 120 ? 2.077 11.459 8.583 1.00 88.06 120 ILE A O 1
ATOM 919 N N . GLU A 1 121 ? 2.456 13.648 8.262 1.00 83.81 121 GLU A N 1
ATOM 920 C CA . GLU A 1 121 ? 2.949 13.981 9.616 1.00 83.81 121 GLU A CA 1
ATOM 921 C C . GLU A 1 121 ? 2.315 13.160 10.756 1.00 83.81 121 GLU A C 1
ATOM 923 O O . GLU A 1 121 ? 3.034 12.615 11.601 1.00 83.81 121 GLU A O 1
ATOM 928 N N . ASN A 1 122 ? 0.987 13.008 10.721 1.00 84.25 122 ASN A N 1
ATOM 929 C CA . ASN A 1 122 ? 0.202 12.331 11.752 1.00 84.25 122 ASN A CA 1
ATOM 930 C C . ASN A 1 122 ? -0.542 11.069 11.278 1.00 84.25 122 ASN A C 1
ATOM 932 O O . ASN A 1 122 ? -1.331 10.513 12.036 1.00 84.25 122 ASN A O 1
ATOM 936 N N . GLY A 1 123 ? -0.277 10.565 10.071 1.00 90.12 123 GLY A N 1
ATOM 937 C CA . GLY A 1 123 ? -1.023 9.437 9.512 1.00 90.12 123 GLY A CA 1
ATOM 938 C C . GLY A 1 123 ? -0.508 8.969 8.156 1.00 90.12 123 GLY A C 1
ATOM 939 O O . GLY A 1 123 ? 0.693 8.978 7.889 1.00 90.12 123 GLY A O 1
ATOM 940 N N . PHE A 1 124 ? -1.428 8.537 7.308 1.00 94.88 124 PHE A N 1
ATOM 941 C CA . PHE A 1 124 ? -1.186 8.141 5.926 1.00 94.88 124 PHE A CA 1
ATOM 942 C C . PHE A 1 124 ? -2.484 8.314 5.136 1.00 94.88 124 PHE A C 1
ATOM 944 O O . PHE A 1 124 ? -3.562 8.392 5.726 1.00 94.88 124 PHE A O 1
ATOM 951 N N . TYR A 1 125 ? -2.382 8.355 3.815 1.00 94.62 125 TYR A N 1
ATOM 952 C CA . TYR A 1 125 ? -3.531 8.203 2.929 1.00 94.62 125 TYR A CA 1
ATOM 953 C C . TYR A 1 125 ? -3.168 7.256 1.792 1.00 94.62 125 TYR A C 1
ATOM 955 O O . TYR A 1 125 ? -2.009 6.863 1.653 1.00 94.62 125 TYR A O 1
ATOM 963 N N . TYR A 1 126 ? -4.169 6.863 1.014 1.00 96.31 126 TYR A N 1
ATOM 964 C CA . TYR A 1 126 ? -3.967 6.152 -0.235 1.00 96.31 126 TYR A CA 1
ATOM 965 C C . TYR A 1 126 ? -5.065 6.574 -1.210 1.00 96.31 126 TYR A C 1
ATOM 967 O O . TYR A 1 126 ? -6.246 6.548 -0.862 1.00 96.31 126 TYR A O 1
ATOM 975 N N . ASP A 1 127 ? -4.667 6.989 -2.407 1.00 95.88 127 ASP A N 1
ATOM 976 C CA . ASP A 1 127 ? -5.581 7.406 -3.463 1.00 95.88 127 ASP A CA 1
ATOM 977 C C . ASP A 1 127 ? -6.004 6.206 -4.336 1.00 95.88 127 ASP A C 1
ATOM 979 O O . ASP A 1 127 ? -5.204 5.325 -4.672 1.00 95.88 127 ASP A O 1
ATOM 983 N N . PHE A 1 128 ? -7.285 6.174 -4.714 1.00 96.12 128 PHE A N 1
ATOM 984 C CA . PHE A 1 128 ? -7.878 5.092 -5.505 1.00 96.12 128 PHE A CA 1
ATOM 985 C C . PHE A 1 128 ? -8.726 5.644 -6.655 1.00 96.12 128 PHE A C 1
ATOM 987 O O . PHE A 1 128 ? -9.516 6.570 -6.465 1.00 96.12 128 PHE A O 1
ATOM 994 N N . ASP A 1 129 ? -8.621 5.031 -7.836 1.00 96.38 129 ASP A N 1
ATOM 995 C CA . ASP A 1 129 ? -9.584 5.217 -8.931 1.00 96.38 129 ASP A CA 1
ATOM 996 C C . ASP A 1 129 ? -10.685 4.160 -8.803 1.00 96.38 129 ASP A C 1
ATOM 998 O O . ASP A 1 129 ? -10.509 3.002 -9.194 1.00 96.38 129 ASP A O 1
ATOM 1002 N N . MET A 1 130 ? -11.793 4.556 -8.174 1.00 95.81 130 MET A N 1
ATOM 1003 C CA . MET A 1 130 ? -12.980 3.732 -7.957 1.00 95.81 130 MET A CA 1
ATOM 1004 C C . MET A 1 130 ? -14.203 4.594 -7.612 1.00 95.81 130 MET A C 1
ATOM 1006 O O . MET A 1 130 ? -14.107 5.812 -7.454 1.00 95.81 130 MET A O 1
ATOM 1010 N N . GLU A 1 131 ? -15.363 3.951 -7.463 1.00 95.06 131 GLU A N 1
ATOM 1011 C CA . GLU A 1 131 ? -16.564 4.617 -6.958 1.00 95.06 131 GLU A CA 1
ATOM 1012 C C . GLU A 1 131 ? -16.349 5.172 -5.536 1.00 95.06 131 GLU A C 1
ATOM 1014 O O . GLU A 1 131 ? -15.689 4.517 -4.719 1.00 95.06 131 GLU A O 1
ATOM 1019 N N . PRO A 1 132 ? -16.921 6.348 -5.205 1.00 95.94 132 PRO A N 1
ATOM 1020 C CA . PRO A 1 132 ? -16.783 6.943 -3.882 1.00 95.94 132 PRO A CA 1
ATOM 1021 C C . PRO A 1 132 ? -17.211 5.994 -2.758 1.00 95.94 132 PRO A C 1
ATOM 1023 O O . PRO A 1 132 ? -18.274 5.373 -2.808 1.00 95.94 132 PRO A O 1
ATOM 1026 N N . LEU A 1 133 ? -16.387 5.922 -1.714 1.00 95.19 133 LEU A N 1
ATOM 1027 C CA . LEU A 1 133 ? -16.642 5.085 -0.547 1.00 95.19 133 LEU A CA 1
ATOM 1028 C C . LEU A 1 133 ? -17.701 5.711 0.367 1.00 95.19 133 LEU A C 1
ATOM 1030 O O . LEU A 1 133 ? -17.733 6.922 0.576 1.00 95.19 133 LEU A O 1
ATOM 1034 N N . THR A 1 134 ? -18.536 4.863 0.966 1.00 97.06 134 THR A N 1
ATOM 1035 C CA . THR A 1 134 ? -19.451 5.256 2.048 1.00 97.06 134 THR A CA 1
ATOM 1036 C C . THR A 1 134 ? -18.844 4.936 3.419 1.00 97.06 134 THR A C 1
ATOM 1038 O O . THR A 1 134 ? -17.961 4.084 3.531 1.00 97.06 134 THR A O 1
ATOM 1041 N N . ASP A 1 135 ? -19.387 5.492 4.505 1.00 96.62 135 ASP A N 1
ATOM 1042 C CA . ASP A 1 135 ? -18.974 5.144 5.880 1.00 96.62 135 ASP A CA 1
ATOM 1043 C C . ASP A 1 135 ? -19.073 3.638 6.177 1.00 96.62 135 ASP A C 1
ATOM 1045 O O . ASP A 1 135 ? -18.310 3.067 6.962 1.00 96.62 135 ASP A O 1
ATOM 1049 N N . LYS A 1 136 ? -20.040 2.956 5.551 1.00 97.19 136 LYS A N 1
ATOM 1050 C CA . LYS A 1 136 ? -20.191 1.503 5.676 1.00 97.19 136 LYS A CA 1
ATOM 1051 C C . LYS A 1 136 ? -19.030 0.773 5.005 1.00 97.19 136 LYS A C 1
ATOM 1053 O O . LYS A 1 136 ? -18.594 -0.264 5.508 1.00 97.19 136 LYS A O 1
ATOM 1058 N N . ASP A 1 137 ? -18.533 1.304 3.898 1.00 97.81 137 ASP A N 1
ATOM 1059 C CA . ASP A 1 137 ? -17.395 0.752 3.178 1.00 97.81 137 ASP A CA 1
ATOM 1060 C C . ASP A 1 137 ? -16.097 0.979 3.943 1.00 97.81 137 ASP A C 1
ATOM 1062 O O . ASP A 1 137 ? -15.333 0.027 4.088 1.00 97.81 137 ASP A O 1
ATOM 1066 N N . LEU A 1 138 ? -15.910 2.152 4.557 1.00 97.69 138 LEU A N 1
ATOM 1067 C CA . LEU A 1 138 ? -14.781 2.417 5.458 1.00 97.69 138 LEU A CA 1
ATOM 1068 C C . LEU A 1 138 ? -14.734 1.408 6.615 1.00 97.69 138 LEU A C 1
ATOM 1070 O O . LEU A 1 138 ? -13.699 0.792 6.872 1.00 97.69 138 LEU A O 1
ATOM 1074 N N . LYS A 1 139 ? -15.880 1.103 7.240 1.00 97.62 139 LYS A N 1
ATOM 1075 C CA . LYS A 1 139 ? -15.970 0.054 8.279 1.00 97.62 139 LYS A CA 1
ATOM 1076 C C . LYS A 1 139 ? -15.607 -1.339 7.753 1.00 97.62 139 LYS A C 1
ATOM 1078 O O . LYS A 1 139 ? -14.999 -2.134 8.476 1.00 97.62 139 LYS A O 1
ATOM 1083 N N . ARG A 1 140 ? -15.978 -1.666 6.510 1.00 98.31 140 ARG A N 1
ATOM 1084 C CA . ARG A 1 140 ? -15.614 -2.943 5.868 1.00 98.31 140 ARG A CA 1
ATOM 1085 C C . ARG A 1 140 ? -14.117 -3.010 5.582 1.00 98.31 140 ARG A C 1
ATOM 1087 O O . ARG A 1 140 ? -13.510 -4.029 5.903 1.00 98.31 140 ARG A O 1
ATOM 1094 N N . ILE A 1 141 ? -13.538 -1.935 5.049 1.00 98.50 141 ILE A N 1
ATOM 1095 C CA . ILE A 1 141 ? -12.102 -1.812 4.773 1.00 98.50 141 ILE A CA 1
ATOM 1096 C C . ILE A 1 141 ? -11.319 -1.948 6.075 1.00 98.50 141 ILE A C 1
ATOM 1098 O O . ILE A 1 141 ? -10.447 -2.807 6.161 1.00 98.50 141 ILE A O 1
ATOM 1102 N N . LYS A 1 142 ? -11.701 -1.226 7.136 1.00 98.12 142 LYS A N 1
ATOM 1103 C CA . LYS A 1 142 ? -11.063 -1.342 8.454 1.00 98.12 142 LYS A CA 1
ATOM 1104 C C . LYS A 1 142 ? -11.077 -2.777 8.980 1.00 98.12 142 LYS A C 1
ATOM 1106 O O . LYS A 1 142 ? -10.062 -3.283 9.456 1.00 98.12 142 LYS A O 1
ATOM 1111 N N . LYS A 1 143 ? -12.215 -3.467 8.862 1.00 98.44 143 LYS A N 1
ATOM 1112 C CA . LYS A 1 143 ? -12.331 -4.875 9.267 1.00 98.44 143 LYS A CA 1
ATOM 1113 C C . LYS A 1 143 ? -11.433 -5.790 8.433 1.00 98.44 143 LYS A C 1
ATOM 1115 O O . LYS A 1 143 ? -10.988 -6.820 8.933 1.00 98.44 143 LYS A O 1
ATOM 1120 N N . GLU A 1 144 ? -11.208 -5.482 7.162 1.00 98.56 144 GLU A N 1
ATOM 1121 C CA . GLU A 1 144 ? -10.301 -6.251 6.311 1.00 98.56 144 GLU A CA 1
ATOM 1122 C C . GLU A 1 144 ? -8.831 -5.960 6.623 1.00 98.56 144 GLU A C 1
ATOM 1124 O O . GLU A 1 144 ? -8.056 -6.902 6.781 1.00 98.56 144 GLU A O 1
ATOM 1129 N N . MET A 1 145 ? -8.470 -4.698 6.868 1.00 98.56 145 MET A N 1
ATOM 1130 C CA . MET A 1 145 ? -7.149 -4.323 7.382 1.00 98.56 145 MET A CA 1
ATOM 1131 C C . MET A 1 145 ? -6.828 -5.072 8.680 1.00 98.56 145 MET A C 1
ATOM 1133 O O . MET A 1 145 ? -5.757 -5.662 8.804 1.00 98.56 145 MET A O 1
ATOM 1137 N N . ASP A 1 146 ? -7.775 -5.146 9.619 1.00 98.50 146 ASP A N 1
ATOM 1138 C CA . ASP A 1 146 ? -7.589 -5.868 10.884 1.00 98.50 146 ASP A CA 1
ATOM 1139 C C . ASP A 1 146 ? -7.339 -7.366 10.688 1.00 98.50 146 ASP A C 1
ATOM 1141 O O . ASP A 1 146 ? -6.578 -7.972 11.449 1.00 98.50 146 ASP A O 1
ATOM 1145 N N . ARG A 1 147 ? -7.953 -7.974 9.665 1.00 98.38 147 ARG A N 1
ATOM 1146 C CA . ARG A 1 147 ? -7.682 -9.370 9.297 1.00 98.38 147 ARG A CA 1
ATOM 1147 C C . ARG A 1 147 ? -6.284 -9.523 8.713 1.00 98.38 147 ARG A C 1
ATOM 1149 O O . ARG A 1 147 ? -5.573 -10.434 9.123 1.00 98.38 147 ARG A O 1
ATOM 1156 N N . ILE A 1 148 ? -5.878 -8.643 7.800 1.00 98.50 148 ILE A N 1
ATOM 1157 C CA . ILE A 1 148 ? -4.541 -8.659 7.185 1.00 98.50 148 ILE A CA 1
ATOM 1158 C C . ILE A 1 148 ? -3.448 -8.472 8.247 1.00 98.50 148 ILE A C 1
ATOM 1160 O O . ILE A 1 148 ? -2.465 -9.215 8.262 1.00 98.50 148 ILE A O 1
ATOM 1164 N N . ILE A 1 149 ? -3.639 -7.540 9.182 1.00 98.50 149 ILE A N 1
ATOM 1165 C CA . ILE A 1 149 ? -2.739 -7.325 10.325 1.00 98.50 149 ILE A CA 1
ATOM 1166 C C . ILE A 1 149 ? -2.694 -8.575 11.212 1.00 98.50 149 ILE A C 1
ATOM 1168 O O . ILE A 1 149 ? -1.617 -9.046 11.568 1.00 98.50 149 ILE A O 1
ATOM 1172 N N . GLY A 1 150 ? -3.855 -9.165 11.519 1.00 98.12 150 GLY A N 1
ATOM 1173 C CA . GLY A 1 150 ? -3.955 -10.375 12.341 1.00 98.12 150 GLY A CA 1
ATOM 1174 C C . GLY A 1 150 ? -3.281 -11.614 11.742 1.00 98.12 150 GLY A C 1
ATOM 1175 O O . GLY A 1 150 ? -2.918 -12.520 12.486 1.00 98.12 150 GLY A O 1
ATOM 1176 N N . ARG A 1 151 ? -3.078 -11.649 10.420 1.00 98.31 151 ARG A N 1
ATOM 1177 C CA . ARG A 1 151 ? -2.340 -12.717 9.728 1.00 98.31 151 ARG A CA 1
ATOM 1178 C C . ARG A 1 151 ? -0.821 -12.587 9.842 1.00 98.31 151 ARG A C 1
ATOM 1180 O O . ARG A 1 151 ? -0.136 -13.554 9.531 1.00 98.31 151 ARG A O 1
ATOM 1187 N N . ASN A 1 152 ? -0.308 -11.433 10.280 1.00 98.31 152 ASN A N 1
ATOM 1188 C CA . ASN A 1 152 ? 1.123 -11.174 10.452 1.00 98.31 152 ASN A CA 1
ATOM 1189 C C . ASN A 1 152 ? 1.958 -11.522 9.201 1.00 98.31 152 ASN A C 1
ATOM 1191 O O . ASN A 1 152 ? 2.954 -12.240 9.281 1.00 98.31 152 ASN A O 1
ATOM 1195 N N . LEU A 1 153 ? 1.517 -11.041 8.037 1.00 98.50 153 LEU A N 1
ATOM 1196 C CA . LEU A 1 153 ? 2.147 -11.330 6.748 1.00 98.50 153 LEU A CA 1
ATOM 1197 C C . LEU A 1 153 ? 3.531 -10.669 6.659 1.00 98.50 153 LEU A C 1
ATOM 1199 O O . LEU A 1 153 ? 3.677 -9.541 7.139 1.00 98.50 153 LEU A O 1
ATOM 1203 N N . PRO A 1 154 ? 4.533 -11.331 6.054 1.00 98.44 154 PRO A N 1
ATOM 1204 C CA . PRO A 1 154 ? 5.859 -10.753 5.880 1.00 98.44 154 PRO A CA 1
ATOM 1205 C C . PRO A 1 154 ? 5.839 -9.623 4.848 1.00 98.44 154 PRO A C 1
ATOM 1207 O O . PRO A 1 154 ? 5.116 -9.707 3.853 1.00 98.44 154 PRO A O 1
ATOM 1210 N N . LEU A 1 155 ? 6.661 -8.599 5.079 1.00 98.31 155 LEU A N 1
ATOM 1211 C CA . LEU A 1 155 ? 6.986 -7.581 4.089 1.00 98.31 155 LEU A CA 1
ATOM 1212 C C . LEU A 1 155 ? 8.374 -7.838 3.516 1.00 98.31 155 LEU A C 1
ATOM 1214 O O . LEU A 1 155 ? 9.367 -7.811 4.242 1.00 98.31 155 LEU A O 1
ATOM 1218 N N . VAL A 1 156 ? 8.438 -8.087 2.211 1.00 98.25 156 VAL A N 1
ATOM 1219 C CA . VAL A 1 156 ? 9.681 -8.466 1.530 1.00 98.25 156 VAL A CA 1
ATOM 1220 C C . VAL A 1 156 ? 9.990 -7.459 0.436 1.00 98.25 156 VAL A C 1
ATOM 1222 O O . VAL A 1 156 ? 9.181 -7.254 -0.466 1.00 98.25 156 VAL A O 1
ATOM 1225 N N . ARG A 1 157 ? 11.174 -6.846 0.521 1.00 97.94 157 ARG A N 1
ATOM 1226 C CA . ARG A 1 157 ? 11.716 -5.984 -0.531 1.00 97.94 157 ARG A CA 1
ATOM 1227 C C . ARG A 1 157 ? 12.352 -6.845 -1.617 1.00 97.94 157 ARG A C 1
ATOM 1229 O O . ARG A 1 157 ? 13.193 -7.690 -1.319 1.00 97.94 157 ARG A O 1
ATOM 1236 N N . GLU A 1 158 ? 11.988 -6.584 -2.859 1.00 98.12 158 GLU A N 1
ATOM 1237 C CA . GLU A 1 158 ? 12.564 -7.170 -4.063 1.00 98.12 158 GLU A CA 1
ATOM 1238 C C . GLU A 1 158 ? 13.112 -6.042 -4.944 1.00 98.12 158 GLU A C 1
ATOM 1240 O O . GLU A 1 158 ? 12.472 -5.003 -5.110 1.00 98.12 158 GLU A O 1
ATOM 1245 N N . GLU A 1 159 ? 14.301 -6.240 -5.504 1.00 98.31 159 GLU A N 1
ATOM 1246 C CA . GLU A 1 159 ? 14.851 -5.375 -6.545 1.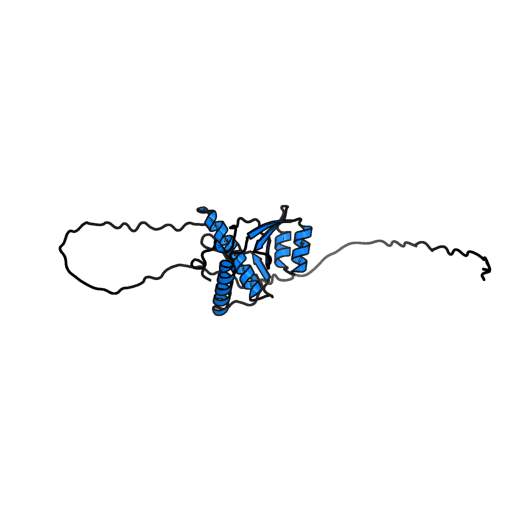00 98.31 159 GLU A CA 1
ATOM 1247 C C . GLU A 1 159 ? 14.694 -6.075 -7.892 1.00 98.31 159 GLU A C 1
ATOM 1249 O O . GLU A 1 159 ? 15.116 -7.220 -8.058 1.00 98.31 159 GLU A O 1
ATOM 1254 N N . VAL A 1 160 ? 14.085 -5.388 -8.854 1.00 98.12 160 VAL A N 1
ATOM 1255 C CA . VAL A 1 160 ? 13.826 -5.912 -10.197 1.00 98.12 160 VAL A CA 1
ATOM 1256 C C . VAL A 1 160 ? 14.320 -4.941 -11.263 1.00 98.12 160 VAL A C 1
ATOM 1258 O O . VAL A 1 160 ? 14.513 -3.746 -11.020 1.00 98.12 160 VAL A O 1
ATOM 1261 N N . SER A 1 161 ? 14.511 -5.452 -12.480 1.00 98.38 161 SER A N 1
ATOM 1262 C CA . SER A 1 161 ? 14.736 -4.583 -13.632 1.00 98.38 161 SER A CA 1
ATOM 1263 C C . SER A 1 161 ? 13.458 -3.817 -13.980 1.00 98.38 161 SER A C 1
ATOM 1265 O O . SER A 1 161 ? 12.338 -4.259 -13.710 1.00 98.38 161 SER A O 1
ATOM 1267 N N . ARG A 1 162 ? 13.617 -2.673 -14.645 1.00 97.75 162 ARG A N 1
ATOM 1268 C CA . ARG A 1 162 ? 12.492 -1.882 -15.152 1.00 97.75 162 ARG A CA 1
ATOM 1269 C C . ARG A 1 162 ? 11.589 -2.663 -16.105 1.00 97.75 162 ARG A C 1
ATOM 1271 O O . ARG A 1 162 ? 10.371 -2.530 -16.029 1.00 97.75 162 ARG A O 1
ATOM 1278 N N . ASP A 1 163 ? 12.172 -3.499 -16.962 1.00 97.81 163 ASP A N 1
ATOM 1279 C CA . ASP A 1 163 ? 11.418 -4.338 -17.900 1.00 97.81 163 ASP A CA 1
ATOM 1280 C C . ASP A 1 163 ? 10.598 -5.419 -17.183 1.00 97.81 163 ASP A C 1
ATOM 1282 O O . ASP A 1 163 ? 9.458 -5.693 -17.570 1.00 97.81 163 ASP A O 1
ATOM 1286 N N . GLU A 1 164 ? 11.137 -5.994 -16.105 1.00 98.12 164 GLU A N 1
ATOM 1287 C CA . GLU A 1 164 ? 10.411 -6.939 -15.255 1.00 98.12 164 GLU A CA 1
ATOM 1288 C C . GLU A 1 164 ? 9.249 -6.239 -14.537 1.00 98.12 164 GLU A C 1
ATOM 1290 O O . GLU A 1 164 ? 8.107 -6.698 -14.620 1.00 98.12 164 GLU A O 1
ATOM 1295 N N . ALA A 1 165 ? 9.496 -5.080 -13.913 1.00 97.88 165 ALA A N 1
ATOM 1296 C CA . ALA A 1 165 ? 8.445 -4.277 -13.283 1.00 97.88 165 ALA A CA 1
ATOM 1297 C C . ALA A 1 165 ? 7.330 -3.928 -14.282 1.00 97.88 165 ALA A C 1
ATOM 1299 O O . ALA A 1 165 ? 6.151 -4.155 -14.010 1.00 97.88 165 ALA A O 1
ATOM 1300 N N . LYS A 1 166 ? 7.699 -3.459 -15.480 1.00 97.81 166 LYS A N 1
ATOM 1301 C CA . LYS A 1 166 ? 6.765 -3.146 -16.568 1.00 97.81 166 LYS A CA 1
ATOM 1302 C C . LYS A 1 166 ? 5.909 -4.354 -16.948 1.00 97.81 166 LYS A C 1
ATOM 1304 O O . LYS A 1 166 ? 4.690 -4.228 -17.063 1.00 97.81 166 LYS A O 1
ATOM 1309 N N . SER A 1 167 ? 6.532 -5.521 -17.102 1.00 98.12 167 SER A N 1
ATOM 1310 C CA . SER A 1 167 ? 5.844 -6.768 -17.452 1.00 98.12 167 SER A CA 1
ATOM 1311 C C . SER A 1 167 ? 4.827 -7.177 -16.381 1.00 98.12 167 SER A C 1
ATOM 1313 O O . SER A 1 167 ? 3.684 -7.506 -16.710 1.00 98.12 167 SER A O 1
ATOM 1315 N N . ARG A 1 168 ? 5.192 -7.077 -15.096 1.00 97.56 168 ARG A N 1
ATOM 1316 C CA . ARG A 1 168 ? 4.287 -7.370 -13.971 1.00 97.56 168 ARG A CA 1
ATOM 1317 C C . ARG A 1 168 ? 3.103 -6.408 -13.907 1.00 97.56 168 ARG A C 1
ATOM 1319 O O . ARG A 1 168 ? 1.971 -6.857 -13.749 1.00 97.56 168 ARG A O 1
ATOM 1326 N N . ILE A 1 169 ? 3.338 -5.105 -14.078 1.00 96.94 169 ILE A N 1
ATOM 1327 C CA . ILE A 1 169 ? 2.276 -4.082 -14.068 1.00 96.94 169 ILE A CA 1
ATOM 1328 C C . ILE A 1 169 ? 1.275 -4.323 -15.204 1.00 96.94 169 ILE A C 1
ATOM 1330 O O . ILE A 1 169 ? 0.064 -4.269 -14.988 1.00 96.94 169 ILE A O 1
ATOM 1334 N N . MET A 1 170 ? 1.764 -4.640 -16.408 1.00 96.25 170 MET A N 1
ATOM 1335 C CA . MET A 1 170 ? 0.903 -4.964 -17.550 1.00 96.25 170 MET A CA 1
ATOM 1336 C C . MET A 1 170 ? 0.034 -6.199 -17.292 1.00 96.25 170 MET A C 1
ATOM 1338 O O . MET A 1 170 ? -1.129 -6.215 -17.695 1.00 96.25 170 MET A O 1
ATOM 1342 N N . ALA A 1 171 ? 0.566 -7.210 -16.597 1.00 95.94 171 ALA A N 1
ATOM 1343 C CA . ALA A 1 171 ? -0.175 -8.424 -16.265 1.00 95.94 171 ALA A CA 1
ATOM 1344 C C . ALA A 1 171 ? -1.356 -8.156 -15.315 1.00 95.94 171 ALA A C 1
ATOM 1346 O O . ALA A 1 171 ? -2.427 -8.734 -15.500 1.00 95.94 171 ALA A O 1
ATOM 1347 N N . ILE A 1 172 ? -1.183 -7.254 -14.342 1.00 93.19 172 ILE A N 1
ATOM 1348 C CA . ILE A 1 172 ? -2.234 -6.890 -13.373 1.00 93.19 172 ILE A CA 1
ATOM 1349 C C . ILE A 1 172 ? -3.126 -5.729 -13.834 1.00 93.19 172 ILE A C 1
ATOM 1351 O O . ILE A 1 172 ? -4.100 -5.413 -13.163 1.00 93.19 172 ILE A O 1
ATOM 1355 N N . LYS A 1 173 ? -2.834 -5.128 -14.997 1.00 94.06 173 LYS A N 1
ATOM 1356 C CA . LYS A 1 173 ? -3.610 -4.033 -15.607 1.00 94.06 173 LYS A CA 1
ATOM 1357 C C . LYS A 1 173 ? -3.782 -2.815 -14.687 1.00 94.06 173 LYS A C 1
ATOM 1359 O O . LYS A 1 173 ? -4.852 -2.213 -14.661 1.00 94.06 173 LYS A O 1
ATOM 1364 N N . GLU A 1 174 ? -2.714 -2.430 -13.992 1.00 93.25 174 GLU A N 1
ATOM 1365 C CA . GLU A 1 174 ? -2.665 -1.235 -13.137 1.00 93.25 174 GLU A CA 1
ATOM 1366 C C . GLU A 1 174 ? -2.069 -0.037 -13.897 1.00 93.25 174 GLU A C 1
ATOM 1368 O O . GLU A 1 174 ? -0.844 0.113 -13.932 1.00 93.25 174 GLU A O 1
ATOM 1373 N N . PRO A 1 175 ? -2.881 0.824 -14.541 1.00 94.50 175 PRO A N 1
ATOM 1374 C CA . PRO A 1 175 ? -2.357 1.906 -15.374 1.00 94.50 175 PRO A CA 1
ATOM 1375 C C . PRO A 1 175 ? -1.564 2.935 -14.562 1.00 94.50 175 PRO A C 1
ATOM 1377 O O . PRO A 1 175 ? -0.511 3.378 -15.007 1.00 94.50 175 PRO A O 1
ATOM 1380 N N . TYR A 1 176 ? -2.001 3.254 -13.343 1.00 96.31 176 TYR A N 1
ATOM 1381 C CA . TYR A 1 176 ? -1.331 4.253 -12.511 1.00 96.31 176 TYR A CA 1
ATOM 1382 C C . TYR A 1 176 ? 0.032 3.788 -12.002 1.00 96.31 176 TYR A C 1
ATOM 1384 O O . TYR A 1 176 ? 0.961 4.586 -11.930 1.00 96.31 176 TYR A O 1
ATOM 1392 N N . LYS A 1 177 ? 0.215 2.484 -11.753 1.00 95.31 177 LYS A N 1
ATOM 1393 C CA . LYS A 1 177 ? 1.550 1.936 -11.471 1.00 95.31 177 LYS A CA 1
ATOM 1394 C C . LYS A 1 177 ? 2.496 2.097 -12.659 1.00 95.31 177 LYS A C 1
ATOM 1396 O O . LYS A 1 177 ? 3.691 2.270 -12.446 1.00 95.31 177 LYS A O 1
ATOM 1401 N N . MET A 1 178 ? 1.987 2.059 -13.895 1.00 96.50 178 MET A N 1
ATOM 1402 C CA . MET A 1 178 ? 2.808 2.316 -15.083 1.00 96.50 178 MET A CA 1
ATOM 1403 C C . MET A 1 178 ? 3.269 3.773 -15.121 1.00 96.50 178 MET A C 1
ATOM 1405 O O . MET A 1 178 ? 4.454 4.023 -15.306 1.00 96.50 178 MET A O 1
ATOM 1409 N N . GLU A 1 179 ? 2.361 4.719 -14.874 1.00 95.94 179 GLU A N 1
ATOM 1410 C CA . GLU A 1 179 ? 2.700 6.147 -14.792 1.00 95.94 179 GLU A CA 1
ATOM 1411 C C . GLU A 1 179 ? 3.732 6.416 -13.683 1.00 95.94 179 GLU A C 1
ATOM 1413 O O . GLU A 1 179 ? 4.708 7.138 -13.889 1.00 95.94 179 GLU A O 1
ATOM 1418 N N . ILE A 1 180 ? 3.575 5.769 -12.523 1.00 95.31 180 ILE A N 1
ATOM 1419 C CA . ILE A 1 180 ? 4.542 5.845 -11.421 1.00 95.31 180 ILE A CA 1
ATOM 1420 C C . ILE A 1 180 ? 5.892 5.268 -11.854 1.00 95.31 180 ILE A C 1
ATOM 1422 O O . ILE A 1 180 ? 6.916 5.918 -11.655 1.00 95.31 180 ILE A O 1
ATOM 1426 N N . LEU A 1 181 ? 5.918 4.094 -12.490 1.00 96.50 181 LEU A N 1
ATOM 1427 C CA . LEU A 1 181 ? 7.152 3.483 -12.989 1.00 96.50 181 LEU A CA 1
ATOM 1428 C C . LEU A 1 181 ? 7.887 4.397 -13.980 1.00 96.50 181 LEU A C 1
ATOM 1430 O O . LEU A 1 181 ? 9.112 4.497 -13.926 1.00 96.50 181 LEU A O 1
ATOM 1434 N N . GLU A 1 182 ? 7.157 5.070 -14.867 1.00 95.69 182 GLU A N 1
ATOM 1435 C CA . GLU A 1 182 ? 7.713 6.037 -15.821 1.00 95.69 182 GLU A CA 1
ATOM 1436 C C . GLU A 1 182 ? 8.302 7.274 -15.128 1.00 95.69 182 GLU A C 1
ATOM 1438 O O . GLU A 1 182 ? 9.258 7.859 -15.638 1.00 95.69 182 GLU A O 1
ATOM 1443 N N . SER A 1 183 ? 7.788 7.643 -13.950 1.00 94.75 183 SER A N 1
ATOM 1444 C CA . SER A 1 183 ? 8.322 8.748 -13.144 1.00 94.75 183 SER A CA 1
ATOM 1445 C C . SER A 1 183 ? 9.579 8.387 -12.338 1.00 94.75 183 SER A C 1
ATOM 1447 O O . SER A 1 183 ? 10.335 9.280 -11.950 1.00 94.75 183 SER A O 1
ATOM 1449 N N . ILE A 1 184 ? 9.838 7.095 -12.098 1.00 94.00 184 ILE A N 1
ATOM 1450 C CA . ILE A 1 184 ? 11.028 6.629 -11.373 1.00 94.00 184 ILE A CA 1
ATOM 1451 C C . ILE A 1 184 ? 12.237 6.671 -12.310 1.00 94.00 184 ILE A C 1
ATOM 1453 O O . ILE A 1 184 ? 12.327 5.883 -13.249 1.00 94.00 184 ILE A O 1
ATOM 1457 N N . ILE A 1 185 ? 13.195 7.555 -12.033 1.00 93.94 185 ILE A N 1
ATOM 1458 C CA . ILE A 1 185 ? 14.403 7.742 -12.860 1.00 93.94 185 ILE A CA 1
ATOM 1459 C C . ILE A 1 185 ? 15.499 6.721 -12.512 1.00 93.94 185 ILE A C 1
ATOM 1461 O O . ILE A 1 185 ? 16.291 6.341 -13.370 1.00 93.94 185 ILE A O 1
ATOM 1465 N N . GLU A 1 186 ? 15.546 6.277 -11.258 1.00 92.69 186 GLU A N 1
ATOM 1466 C CA . GLU A 1 186 ? 16.620 5.438 -10.726 1.00 92.69 186 GLU A CA 1
ATOM 1467 C C . GLU A 1 186 ? 16.337 3.943 -10.920 1.00 92.69 186 GLU A C 1
ATOM 1469 O O . GLU A 1 186 ? 15.188 3.503 -10.895 1.00 92.69 186 GLU A O 1
ATOM 1474 N N . ASP A 1 187 ? 17.404 3.163 -11.093 1.00 92.44 187 ASP A N 1
ATOM 1475 C CA . ASP A 1 187 ? 17.384 1.701 -11.064 1.00 92.44 187 ASP A CA 1
ATOM 1476 C C . ASP A 1 187 ? 18.260 1.211 -9.887 1.00 92.44 187 ASP A C 1
ATOM 1478 O O . ASP A 1 187 ? 19.234 1.885 -9.534 1.00 92.44 187 ASP A O 1
ATOM 1482 N N . PRO A 1 188 ? 17.977 0.034 -9.295 1.00 95.56 188 PRO A N 1
ATOM 1483 C CA . PRO A 1 188 ? 16.906 -0.899 -9.652 1.00 95.56 188 PRO A CA 1
ATOM 1484 C C . PRO A 1 188 ? 15.521 -0.444 -9.172 1.00 95.56 188 PRO A C 1
ATOM 1486 O O . PRO A 1 188 ? 15.389 0.325 -8.219 1.00 95.56 188 PRO A O 1
ATOM 1489 N N . ILE A 1 189 ? 14.472 -0.979 -9.803 1.00 98.06 189 ILE A N 1
ATOM 1490 C CA . ILE A 1 189 ? 13.098 -0.758 -9.349 1.00 98.06 189 ILE A CA 1
ATOM 1491 C C . ILE A 1 189 ? 12.852 -1.593 -8.101 1.00 98.06 189 ILE A C 1
ATOM 1493 O O . ILE A 1 189 ? 13.173 -2.781 -8.051 1.00 98.06 189 ILE A O 1
ATOM 1497 N N . THR A 1 190 ? 12.260 -0.964 -7.096 1.00 97.56 190 THR A N 1
ATOM 1498 C CA . THR A 1 190 ? 11.978 -1.589 -5.807 1.00 97.56 190 THR A CA 1
ATOM 1499 C C . THR A 1 190 ? 10.507 -1.953 -5.697 1.00 97.56 190 THR A C 1
ATOM 1501 O O . THR A 1 190 ? 9.617 -1.137 -5.944 1.00 97.56 190 THR A O 1
ATOM 1504 N N . ILE A 1 191 ? 10.261 -3.207 -5.333 1.00 97.62 191 ILE A N 1
ATOM 1505 C CA . ILE A 1 191 ? 8.936 -3.757 -5.071 1.00 97.62 191 ILE A CA 1
ATOM 1506 C C . ILE A 1 191 ? 8.881 -4.208 -3.614 1.00 97.62 191 ILE A C 1
ATOM 1508 O O . ILE A 1 191 ? 9.806 -4.853 -3.122 1.00 97.62 191 ILE A O 1
ATOM 1512 N N . TYR A 1 192 ? 7.782 -3.906 -2.930 1.00 97.94 192 TYR A N 1
ATOM 1513 C CA . TYR A 1 192 ? 7.478 -4.468 -1.617 1.00 97.94 192 TYR A CA 1
ATOM 1514 C C . TYR A 1 192 ? 6.284 -5.408 -1.704 1.00 97.94 192 TYR A C 1
ATOM 1516 O O . TYR A 1 192 ? 5.187 -4.994 -2.073 1.00 97.94 192 TYR A O 1
ATOM 1524 N N . HIS A 1 193 ? 6.494 -6.660 -1.310 1.00 98.38 193 HIS A N 1
ATOM 1525 C CA . HIS A 1 193 ? 5.448 -7.674 -1.195 1.00 98.38 193 HIS A CA 1
ATOM 1526 C C . HIS A 1 193 ? 4.834 -7.662 0.200 1.00 98.38 193 HIS A C 1
ATOM 1528 O O . HIS A 1 193 ? 5.559 -7.513 1.180 1.00 98.38 193 HIS A O 1
ATOM 1534 N N . ILE A 1 194 ? 3.521 -7.875 0.295 1.00 98.25 194 ILE A N 1
ATOM 1535 C CA . ILE A 1 194 ? 2.816 -8.245 1.526 1.00 98.25 194 ILE A CA 1
ATOM 1536 C C . ILE A 1 194 ? 2.345 -9.692 1.376 1.00 98.25 194 ILE A C 1
ATOM 1538 O O . ILE A 1 194 ? 1.348 -9.985 0.710 1.00 98.25 194 ILE A O 1
ATOM 1542 N N . GLY A 1 195 ? 3.057 -10.608 2.033 1.00 97.25 195 GLY A N 1
ATOM 1543 C CA . GLY A 1 195 ? 2.879 -12.038 1.799 1.00 97.25 195 GLY A CA 1
ATOM 1544 C C . GLY A 1 195 ? 3.074 -12.389 0.321 1.00 97.25 195 GLY A C 1
ATOM 1545 O O . GLY A 1 195 ? 3.879 -11.775 -0.366 1.00 97.25 195 GLY A O 1
ATOM 1546 N N . GLU A 1 196 ? 2.318 -13.369 -0.164 1.00 95.00 196 GLU A N 1
ATOM 1547 C CA . GLU A 1 196 ? 2.334 -13.796 -1.575 1.00 95.00 196 GLU A CA 1
ATOM 1548 C C . GLU A 1 196 ? 1.189 -13.171 -2.393 1.00 95.00 196 GLU A C 1
ATOM 1550 O O . GLU A 1 196 ? 1.044 -13.429 -3.583 1.00 95.00 196 GLU A O 1
ATOM 1555 N N . GLU A 1 197 ? 0.326 -12.387 -1.742 1.00 91.12 197 GLU A N 1
ATOM 1556 C CA . GLU A 1 197 ? -0.970 -11.982 -2.297 1.00 91.12 197 GLU A CA 1
ATOM 1557 C C . GLU A 1 197 ? -0.942 -10.613 -2.973 1.00 91.12 197 GLU A C 1
ATOM 1559 O O . GLU A 1 197 ? -1.821 -10.320 -3.782 1.00 91.12 197 GLU A O 1
ATOM 1564 N N . TRP A 1 198 ? -0.000 -9.746 -2.601 1.00 97.50 198 TRP A N 1
ATOM 1565 C CA . TRP A 1 198 ? -0.044 -8.343 -2.990 1.00 97.50 198 TRP A CA 1
ATOM 1566 C C . TRP A 1 198 ? 1.345 -7.708 -2.998 1.00 97.50 198 TRP A C 1
ATOM 1568 O O . TRP A 1 198 ? 2.186 -8.051 -2.169 1.00 97.50 198 TRP A O 1
ATOM 1578 N N . TRP A 1 199 ? 1.573 -6.754 -3.901 1.00 97.75 199 TRP A N 1
ATOM 1579 C CA . TRP A 1 199 ? 2.828 -6.010 -3.985 1.00 97.75 199 TRP A CA 1
ATOM 1580 C C . TRP A 1 199 ? 2.633 -4.576 -4.487 1.00 97.75 199 TRP A C 1
ATOM 1582 O O . TRP A 1 199 ? 1.673 -4.287 -5.210 1.00 97.75 199 TRP A O 1
ATOM 1592 N N . ASP A 1 200 ? 3.588 -3.700 -4.163 1.00 97.56 200 ASP A N 1
ATOM 1593 C CA . ASP A 1 200 ? 3.626 -2.312 -4.635 1.00 97.56 200 ASP A CA 1
ATOM 1594 C C . ASP A 1 200 ? 5.003 -1.833 -5.088 1.00 97.56 200 ASP A C 1
ATOM 1596 O O . ASP A 1 200 ? 6.020 -2.343 -4.616 1.00 97.56 200 ASP A O 1
ATOM 1600 N N . LEU A 1 201 ? 5.021 -0.818 -5.958 1.00 97.12 201 LEU A N 1
ATOM 1601 C CA . LEU A 1 201 ? 6.234 -0.061 -6.277 1.00 97.12 201 LEU A CA 1
ATOM 1602 C C . LEU A 1 201 ? 6.544 0.873 -5.111 1.00 97.12 201 LEU A C 1
ATOM 1604 O O . LEU A 1 201 ? 5.783 1.799 -4.841 1.00 97.12 201 LEU A O 1
ATOM 1608 N N . CYS A 1 202 ? 7.644 0.631 -4.404 1.00 96.06 202 CYS A N 1
ATOM 1609 C CA . CYS A 1 202 ? 7.935 1.389 -3.198 1.00 96.06 202 CYS A CA 1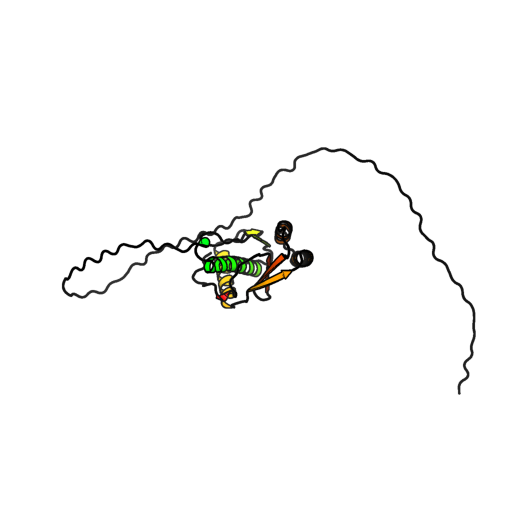
ATOM 1610 C C . CYS A 1 202 ? 9.413 1.324 -2.804 1.00 96.06 202 CYS A C 1
ATOM 1612 O O . CYS A 1 202 ? 9.996 0.245 -2.714 1.00 96.06 202 CYS A O 1
ATOM 1614 N N . ALA A 1 203 ? 9.993 2.482 -2.475 1.00 93.38 203 ALA A N 1
ATOM 1615 C CA . ALA A 1 203 ? 11.361 2.583 -1.967 1.00 93.38 203 ALA A CA 1
ATOM 1616 C C . ALA A 1 203 ? 11.498 2.152 -0.492 1.00 93.38 203 ALA A C 1
ATOM 1618 O O . ALA A 1 203 ? 12.598 1.839 -0.032 1.00 93.38 203 ALA A O 1
ATOM 1619 N N . GLY A 1 204 ? 10.388 2.106 0.250 1.00 92.56 204 GLY A N 1
ATOM 1620 C CA . GLY A 1 204 ? 10.366 1.895 1.693 1.00 92.56 204 GLY A CA 1
ATOM 1621 C C . GLY A 1 204 ? 10.783 3.146 2.489 1.00 92.56 204 GLY A C 1
ATOM 1622 O O . GLY A 1 204 ? 10.742 4.256 1.960 1.00 92.56 204 GLY A O 1
ATOM 1623 N N . PRO A 1 205 ? 11.162 2.991 3.773 1.00 95.06 205 PRO A N 1
ATOM 1624 C CA . PRO A 1 205 ? 11.234 1.734 4.516 1.00 95.06 205 PRO A CA 1
ATOM 1625 C C . PRO A 1 205 ? 9.862 1.257 5.023 1.00 95.06 205 PRO A C 1
ATOM 1627 O O . PRO A 1 205 ? 8.912 2.031 5.144 1.00 95.06 205 PRO A O 1
ATOM 1630 N N . HIS A 1 206 ? 9.794 -0.029 5.376 1.00 97.00 206 HIS A N 1
ATOM 1631 C CA . HIS A 1 206 ? 8.634 -0.691 5.979 1.00 97.00 206 HIS A CA 1
ATOM 1632 C C . HIS A 1 206 ? 9.028 -1.462 7.248 1.00 97.00 206 HIS A C 1
ATOM 1634 O O . HIS A 1 206 ? 10.213 -1.682 7.519 1.00 97.00 206 HIS A O 1
ATOM 1640 N N . VAL A 1 207 ? 8.030 -1.865 8.039 1.00 97.69 207 VAL A N 1
ATOM 1641 C CA . VAL A 1 207 ? 8.222 -2.867 9.102 1.00 97.69 207 VAL A CA 1
ATOM 1642 C C . VAL A 1 207 ? 8.271 -4.270 8.500 1.00 97.69 207 VAL A C 1
ATOM 1644 O O . VAL A 1 207 ? 7.795 -4.484 7.392 1.00 97.69 207 VAL A O 1
ATOM 1647 N N . GLU A 1 208 ? 8.822 -5.238 9.231 1.00 98.00 208 GLU A N 1
ATOM 1648 C CA . GLU A 1 208 ? 9.095 -6.584 8.706 1.00 98.00 208 GLU A CA 1
ATOM 1649 C C . GLU A 1 208 ? 7.826 -7.412 8.483 1.00 98.00 208 GLU A C 1
ATOM 1651 O O . GLU A 1 208 ? 7.816 -8.328 7.663 1.00 98.00 208 GLU A O 1
ATOM 1656 N N . THR A 1 209 ? 6.758 -7.129 9.234 1.00 98.50 209 THR A N 1
ATOM 1657 C CA . THR A 1 209 ? 5.489 -7.854 9.134 1.00 98.50 209 THR A CA 1
ATOM 1658 C C . THR A 1 209 ? 4.287 -6.951 9.400 1.00 98.50 209 THR A C 1
ATOM 1660 O O . THR A 1 209 ? 4.366 -5.990 10.172 1.00 98.50 209 THR A O 1
ATOM 1663 N N . THR A 1 210 ? 3.124 -7.297 8.838 1.00 98.38 210 THR A N 1
ATOM 1664 C CA . THR A 1 210 ? 1.871 -6.555 9.078 1.00 98.38 210 THR A CA 1
ATOM 1665 C C . THR A 1 210 ? 1.450 -6.579 10.549 1.00 98.38 210 THR A C 1
ATOM 1667 O O . THR A 1 210 ? 0.809 -5.642 11.017 1.00 98.38 210 THR A O 1
ATOM 1670 N N . GLY A 1 211 ? 1.853 -7.601 11.312 1.00 97.56 211 GLY A N 1
ATOM 1671 C CA . GLY A 1 211 ? 1.527 -7.737 12.734 1.00 97.56 211 GLY A CA 1
ATOM 1672 C C . GLY A 1 211 ? 2.265 -6.758 13.651 1.00 97.56 211 GLY A C 1
ATOM 1673 O O . GLY A 1 211 ? 1.918 -6.652 14.825 1.00 97.56 211 GLY A O 1
ATOM 1674 N N . LYS A 1 212 ? 3.250 -6.007 13.138 1.00 97.62 212 LYS A N 1
ATOM 1675 C CA . LYS A 1 212 ? 3.859 -4.879 13.863 1.00 97.62 212 LYS A CA 1
ATOM 1676 C C . LYS A 1 212 ? 2.913 -3.679 13.979 1.00 97.62 212 LYS A C 1
ATOM 1678 O O . LYS A 1 212 ? 3.147 -2.808 14.814 1.00 97.62 212 LYS A O 1
ATOM 1683 N N . ILE A 1 213 ? 1.849 -3.627 13.174 1.00 97.56 213 ILE A N 1
ATOM 1684 C CA . ILE A 1 213 ? 0.821 -2.589 13.265 1.00 97.56 213 ILE A CA 1
ATOM 1685 C C . ILE A 1 213 ? -0.116 -2.907 14.434 1.00 97.56 213 ILE A C 1
ATOM 1687 O O . ILE A 1 213 ? -0.721 -3.978 14.505 1.00 97.56 213 ILE A O 1
ATOM 1691 N N . ASN A 1 214 ? -0.315 -1.941 15.332 1.00 96.62 214 ASN A N 1
ATOM 1692 C CA . ASN A 1 214 ? -1.366 -2.045 16.337 1.00 96.62 214 ASN A CA 1
ATOM 1693 C C . ASN A 1 214 ? -2.727 -1.709 15.708 1.00 96.62 214 ASN A C 1
ATOM 1695 O O . ASN A 1 214 ? -3.055 -0.545 15.509 1.00 96.62 214 ASN A O 1
ATOM 1699 N N . LYS A 1 215 ? -3.557 -2.727 15.464 1.00 94.25 215 LYS A N 1
ATOM 1700 C CA . LYS A 1 215 ? -4.902 -2.574 14.877 1.00 94.25 215 LYS 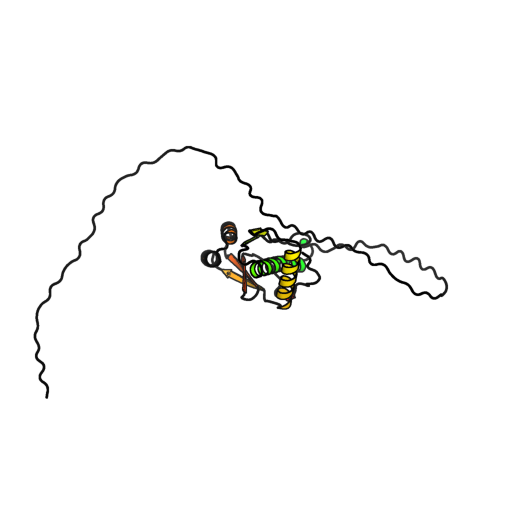A CA 1
ATOM 1701 C C . LYS A 1 215 ? -5.850 -1.623 15.626 1.00 94.25 215 LYS A C 1
ATOM 1703 O O . LYS A 1 215 ? -6.806 -1.132 15.030 1.00 94.25 215 LYS A O 1
ATOM 1708 N N . LYS A 1 216 ? -5.624 -1.393 16.927 1.00 95.00 216 LYS A N 1
ATOM 1709 C CA . LYS A 1 216 ? -6.411 -0.448 17.742 1.00 95.00 216 LYS A CA 1
ATOM 1710 C C . LYS A 1 216 ? -5.962 1.005 17.570 1.00 95.00 216 LYS A C 1
ATOM 1712 O O . LYS A 1 216 ? -6.675 1.892 18.004 1.00 95.00 216 LYS A O 1
ATOM 1717 N N . ALA A 1 217 ? -4.788 1.228 16.986 1.00 92.75 217 ALA A N 1
ATOM 1718 C CA . ALA A 1 217 ? -4.225 2.552 16.729 1.00 92.75 217 ALA A CA 1
ATOM 1719 C C . ALA A 1 217 ? -4.482 3.031 15.288 1.00 92.75 217 ALA A C 1
ATOM 1721 O O . ALA A 1 217 ? -3.890 4.013 14.855 1.00 92.75 217 ALA A O 1
ATOM 1722 N N . VAL A 1 218 ? -5.311 2.305 14.534 1.00 92.44 218 VAL A N 1
ATOM 1723 C CA . VAL A 1 218 ? -5.696 2.645 13.163 1.00 92.44 218 VAL A CA 1
ATOM 1724 C C . VAL A 1 218 ? -7.184 2.964 13.171 1.00 92.44 218 VAL A C 1
ATOM 1726 O O . VAL A 1 218 ? -7.973 2.156 13.661 1.00 92.44 218 VAL A O 1
ATOM 1729 N N . GLU A 1 219 ? -7.557 4.098 12.596 1.00 91.25 219 GLU A N 1
ATOM 1730 C CA . GLU A 1 219 ? -8.937 4.541 12.389 1.00 91.25 219 GLU A CA 1
ATOM 1731 C C . GLU A 1 219 ? -9.089 4.997 10.934 1.00 91.25 219 GLU A C 1
ATOM 1733 O O . GLU A 1 219 ? -8.116 5.473 10.349 1.00 91.25 219 GLU A O 1
ATOM 1738 N N . LEU A 1 220 ? -10.276 4.782 10.357 1.00 87.81 220 LEU A N 1
ATOM 1739 C CA . LEU A 1 220 ? -10.648 5.169 8.991 1.00 87.81 220 LEU A CA 1
ATOM 1740 C C . LEU A 1 220 ? -11.911 6.018 9.013 1.00 87.81 220 LEU A C 1
ATOM 1742 O O . LEU A 1 220 ? -12.820 5.638 9.790 1.00 87.81 220 LEU A O 1
#

Sequence (220 aa):
MATASLLSSSFFISKPPSPSSLFFHLPVKQFVSSSAQFRQRYGAVVSATSVATEPAETPSVTQNGKVEQAQMTSETEKVVLPTNESNEQLLRIRHTCAHVMAMAVQKLYPDAKVTIGPWIENGFYYDFDMEPLTDKDLKRIKKEMDRIIGRNLPLVREEVSRDEAKSRIMAIKEPYKMEILESIIEDPITIYHIGEEWWDLCAGPHVETTGKINKKAVEL

Radius of gyration: 32.54 Å; chains: 1; bounding box: 38×90×118 Å